Protein AF-A0A5C9CWP7-F1 (afdb_monomer)

Foldseek 3Di:
DPPVVVVVLFKDWPDPDDDDDDDDDDPPFPDQKKKKWKWWKFQFDLPDDPVLVFVLLVLPCVQLVHDTCVRQQDAPDNPFRRWDADNVRSMTTGGHIGIDG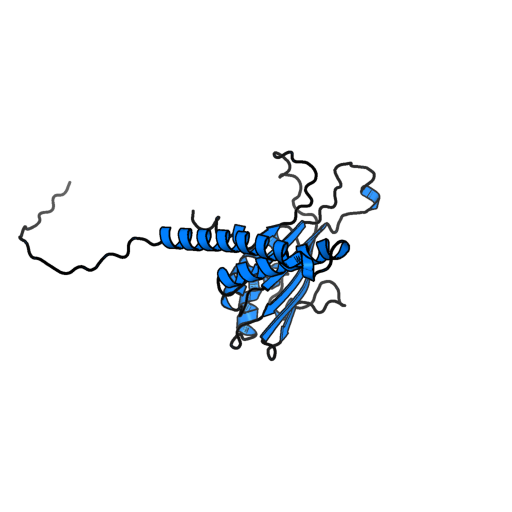PCVVVSVVSSQVSSLCTGPAKIKMKMKIARPPDDPVCCPPDPPPDRPIIIMIGMHYPDSVRRLVVVLVVVLVVVLVVCVVPDPSVVCPVVSVVSVVVSVVVVVVVVVVVVVPDDPPPPPDDDDDDDDDDDDDDDDD

Radius of gyration: 24.98 Å; Cα contacts (8 Å, |Δi|>4): 300; chains: 1; bounding box: 51×88×43 Å

Secondary structure (DSSP, 8-state):
--SHHHHTTSEEE-----S---SS--SS-S-PPEEEEEEEEEEBPTT--HHHHHHHTHHHHHHTT-SSHHHH-S-SSTTS-EEEEETTTTEEEEEEEEEE-TTHHHHHHHHHHHHHHHBSS-EEEEEEEEETT--GGGGGT-TT-----EEEEEEE-SSHHHHHHHHHHHHHHHHHHHHTTTS-GGGTHHHHHHHHHHHHHHHHHHHHHHHHTSPP---------------------

Structure (mmCIF, N/CA/C/O backbone):
data_AF-A0A5C9CWP7-F1
#
_entry.id   AF-A0A5C9CWP7-F1
#
loop_
_atom_site.group_PDB
_atom_site.id
_atom_site.type_symbol
_atom_site.label_atom_id
_atom_site.label_alt_id
_atom_site.label_comp_id
_atom_site.label_asym_id
_atom_site.label_entity_id
_atom_site.label_seq_id
_atom_site.pdbx_PDB_ins_code
_atom_site.Cartn_x
_atom_site.Cartn_y
_atom_site.Cartn_z
_atom_site.occupancy
_atom_site.B_iso_or_equiv
_atom_site.auth_seq_id
_atom_site.auth_comp_id
_atom_site.auth_asym_id
_atom_site.auth_atom_id
_atom_site.pdbx_PDB_model_num
ATOM 1 N N . MET A 1 1 ? 12.914 20.769 9.092 1.00 31.11 1 MET A N 1
ATOM 2 C CA . MET A 1 1 ? 12.874 19.489 9.839 1.00 31.11 1 MET A CA 1
ATOM 3 C C . MET A 1 1 ? 11.447 18.924 9.942 1.00 31.11 1 MET A C 1
ATOM 5 O O . MET A 1 1 ? 11.125 18.256 10.906 1.00 31.11 1 MET A O 1
ATOM 9 N N . THR A 1 2 ? 10.587 19.146 8.944 1.00 32.06 2 THR A N 1
ATOM 10 C CA . THR A 1 2 ? 9.163 18.749 8.961 1.00 32.06 2 THR A CA 1
ATOM 11 C C . THR A 1 2 ? 8.852 17.491 8.138 1.00 32.06 2 THR A C 1
ATOM 13 O O . THR A 1 2 ? 7.730 17.012 8.194 1.00 32.06 2 THR A O 1
ATOM 16 N N . GLY A 1 3 ? 9.826 16.933 7.405 1.00 27.94 3 GLY A N 1
ATOM 17 C CA . GLY A 1 3 ? 9.625 15.740 6.564 1.00 27.94 3 GLY A CA 1
ATOM 18 C C . GLY A 1 3 ? 9.754 14.398 7.298 1.00 27.94 3 GLY A C 1
ATOM 19 O O . GLY A 1 3 ? 9.071 13.444 6.952 1.00 27.94 3 GLY A O 1
ATOM 20 N N . TYR A 1 4 ? 10.560 14.324 8.364 1.00 28.81 4 TYR A N 1
ATOM 21 C CA . TYR A 1 4 ? 10.838 13.058 9.063 1.00 28.81 4 TYR A CA 1
ATOM 22 C C . TYR A 1 4 ? 9.654 12.507 9.876 1.00 28.81 4 TYR A C 1
ATOM 24 O O . TYR A 1 4 ? 9.610 11.316 10.149 1.00 28.81 4 TYR A O 1
ATOM 32 N N . HIS A 1 5 ? 8.683 13.341 10.265 1.00 33.25 5 HIS A N 1
ATOM 33 C CA . HIS A 1 5 ? 7.491 12.868 10.986 1.00 33.25 5 HIS A CA 1
ATOM 34 C C . HIS A 1 5 ? 6.370 12.375 10.063 1.00 33.25 5 HIS A C 1
ATOM 36 O O . HIS A 1 5 ? 5.502 11.646 10.526 1.00 33.25 5 HIS A O 1
ATOM 42 N N . GLN A 1 6 ? 6.393 12.719 8.770 1.00 37.16 6 GLN A N 1
ATOM 43 C CA . GLN A 1 6 ? 5.455 12.141 7.804 1.00 37.16 6 GLN A CA 1
ATOM 44 C C . GLN A 1 6 ? 5.882 10.730 7.384 1.00 37.16 6 GLN A C 1
ATOM 46 O O . GLN A 1 6 ? 5.024 9.869 7.265 1.00 37.16 6 GLN A O 1
ATOM 51 N N . ALA A 1 7 ? 7.184 10.461 7.237 1.00 34.53 7 ALA A N 1
ATOM 52 C CA . ALA A 1 7 ? 7.685 9.160 6.779 1.00 34.53 7 ALA A CA 1
ATOM 53 C C . ALA A 1 7 ? 7.302 7.982 7.702 1.00 34.53 7 ALA A C 1
ATOM 55 O O . ALA A 1 7 ? 6.905 6.928 7.217 1.00 34.53 7 ALA A O 1
ATOM 56 N N . ASN A 1 8 ? 7.306 8.179 9.027 1.00 39.91 8 ASN A N 1
ATOM 57 C CA . ASN A 1 8 ? 6.925 7.132 9.990 1.00 39.91 8 ASN A CA 1
ATOM 58 C C . ASN A 1 8 ? 5.420 6.804 10.007 1.00 39.91 8 ASN A C 1
ATOM 60 O O . ASN A 1 8 ? 5.018 5.856 10.673 1.00 39.91 8 ASN A O 1
ATOM 64 N N . PHE A 1 9 ? 4.576 7.577 9.315 1.00 48.31 9 PHE A N 1
ATOM 65 C CA . PHE A 1 9 ? 3.135 7.315 9.250 1.00 48.31 9 PHE A CA 1
ATOM 66 C C . PHE A 1 9 ? 2.754 6.311 8.155 1.00 48.31 9 PHE A C 1
ATOM 68 O O . PHE A 1 9 ? 1.706 5.679 8.256 1.00 48.31 9 PHE A O 1
ATOM 75 N N . TYR A 1 10 ? 3.587 6.159 7.122 1.00 47.75 10 TYR A N 1
ATOM 76 C CA . TYR A 1 10 ? 3.261 5.368 5.928 1.00 47.75 10 TYR A CA 1
ATOM 77 C C . TYR A 1 10 ? 3.785 3.935 5.975 1.00 47.75 10 TYR A C 1
ATOM 79 O O . TYR A 1 10 ? 3.449 3.147 5.097 1.00 47.75 10 TYR A O 1
ATOM 87 N N . ARG A 1 11 ? 4.611 3.595 6.967 1.00 52.78 11 ARG A N 1
ATOM 88 C CA . ARG A 1 11 ? 5.380 2.354 6.982 1.00 52.78 11 ARG A CA 1
ATOM 89 C C . ARG A 1 11 ? 5.216 1.639 8.316 1.00 52.78 11 ARG A C 1
ATOM 91 O O . ARG A 1 11 ? 5.587 2.177 9.357 1.00 52.78 11 ARG A O 1
ATOM 98 N N . PHE A 1 12 ? 4.675 0.428 8.276 1.00 49.03 12 PHE A N 1
ATOM 99 C CA . PHE A 1 12 ? 4.765 -0.517 9.382 1.00 49.03 12 PHE A CA 1
ATOM 100 C C . PHE A 1 12 ? 5.810 -1.568 9.010 1.00 49.03 12 PHE A C 1
ATOM 102 O O . PHE A 1 12 ? 5.645 -2.284 8.027 1.00 49.03 12 PHE A O 1
ATOM 109 N N . THR A 1 13 ? 6.900 -1.637 9.771 1.00 46.34 13 THR A N 1
ATOM 110 C CA . THR A 1 13 ? 7.889 -2.711 9.638 1.00 46.34 13 THR A CA 1
ATOM 111 C C . THR A 1 13 ? 7.598 -3.739 10.720 1.00 46.34 13 THR A C 1
ATOM 113 O O . THR A 1 13 ? 7.708 -3.427 11.908 1.00 46.34 13 THR A O 1
ATOM 116 N N . ALA A 1 14 ? 7.226 -4.954 10.327 1.00 37.59 14 ALA A N 1
ATOM 117 C CA . ALA A 1 14 ? 7.135 -6.067 11.259 1.00 37.59 14 ALA A CA 1
ATOM 118 C C . ALA A 1 14 ? 8.531 -6.687 11.381 1.00 37.59 14 ALA A C 1
ATOM 120 O O . ALA A 1 14 ? 8.859 -7.625 10.666 1.00 37.59 14 ALA A O 1
ATOM 121 N N . ARG A 1 15 ? 9.378 -6.157 12.269 1.00 40.22 15 ARG A N 1
ATOM 122 C CA . ARG A 1 15 ? 10.574 -6.904 12.672 1.00 40.22 15 ARG A CA 1
ATOM 123 C C . ARG A 1 15 ? 10.156 -8.013 13.631 1.00 40.22 15 ARG A C 1
ATOM 125 O O . ARG A 1 15 ? 9.597 -7.718 14.690 1.00 40.22 15 ARG A O 1
ATOM 132 N N . GLN A 1 16 ? 10.440 -9.270 13.299 1.00 36.22 16 GLN A N 1
ATOM 133 C CA . GLN A 1 16 ? 10.502 -10.332 14.305 1.00 36.22 16 GLN A CA 1
ATOM 134 C C . GLN A 1 16 ? 11.793 -10.161 15.122 1.00 36.22 16 GLN A C 1
ATOM 136 O O . GLN A 1 16 ? 12.723 -10.941 15.000 1.00 36.22 16 GLN A O 1
ATOM 141 N N . ASP A 1 17 ? 11.860 -9.123 15.959 1.00 34.94 17 ASP A N 1
ATOM 142 C CA . ASP A 1 17 ? 12.987 -8.938 16.876 1.00 34.94 17 ASP A CA 1
ATOM 143 C C . ASP A 1 17 ? 12.714 -9.731 18.167 1.00 34.94 17 ASP A C 1
ATOM 145 O O . ASP A 1 17 ? 11.996 -9.276 19.066 1.00 34.94 17 ASP A O 1
ATOM 149 N N . ALA A 1 18 ? 13.307 -10.921 18.288 1.00 36.88 18 ALA A N 1
ATOM 150 C CA . ALA A 1 18 ? 13.569 -11.531 19.583 1.00 36.88 18 ALA A CA 1
ATOM 151 C C . ALA A 1 18 ? 14.958 -11.077 20.059 1.00 36.88 18 ALA A C 1
ATOM 153 O O . ALA A 1 18 ? 15.979 -11.478 19.525 1.00 36.88 18 ALA A O 1
ATOM 154 N N . SER A 1 19 ? 14.969 -10.290 21.137 1.00 32.00 19 SER A N 1
ATOM 155 C CA . SER A 1 19 ? 16.137 -9.795 21.885 1.00 32.00 19 SER A CA 1
ATOM 156 C C . SER A 1 19 ? 16.736 -8.461 21.411 1.00 32.00 19 SER A C 1
ATOM 158 O O . SER A 1 19 ? 17.320 -8.307 20.348 1.00 32.00 19 SER A O 1
ATOM 160 N N . GLY A 1 20 ? 16.576 -7.448 22.267 1.00 39.81 20 GLY A N 1
ATOM 161 C CA . GLY A 1 20 ? 17.172 -6.138 22.070 1.00 39.81 20 GLY A CA 1
ATOM 162 C C . GLY A 1 20 ? 18.619 -6.103 22.541 1.00 39.81 20 GLY A C 1
AT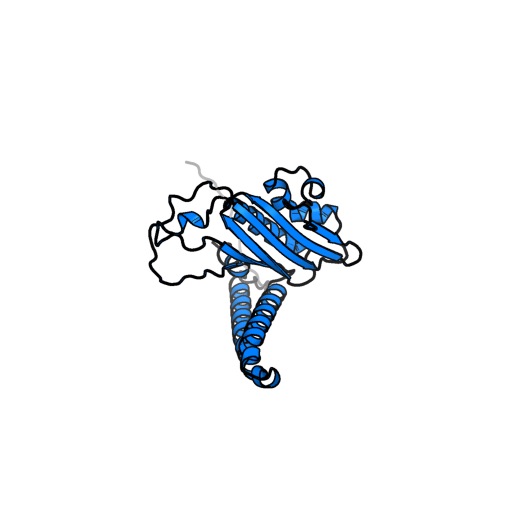OM 163 O O . GLY A 1 20 ? 18.865 -6.227 23.738 1.00 39.81 20 GLY A O 1
ATOM 164 N N . ILE A 1 21 ? 19.539 -5.821 21.619 1.00 34.25 21 ILE A N 1
ATOM 165 C CA . ILE A 1 21 ? 20.757 -5.044 21.866 1.00 34.25 21 ILE A CA 1
ATOM 166 C C . ILE A 1 21 ? 20.974 -4.154 20.639 1.00 34.25 21 ILE A C 1
ATOM 168 O O . ILE A 1 21 ? 21.252 -4.625 19.543 1.00 34.25 21 ILE A O 1
ATOM 172 N N . ASP A 1 22 ? 20.814 -2.853 20.851 1.00 41.69 22 ASP A N 1
ATOM 173 C CA . ASP A 1 22 ? 21.087 -1.810 19.870 1.00 41.69 22 ASP A CA 1
ATOM 174 C C . ASP A 1 22 ? 22.584 -1.440 19.905 1.00 41.69 22 ASP A C 1
ATOM 176 O O . ASP A 1 22 ? 23.207 -1.492 20.969 1.00 41.69 22 ASP A O 1
ATOM 180 N N . LEU A 1 23 ? 23.098 -0.980 18.758 1.00 40.91 23 LEU A N 1
ATOM 181 C CA . LEU A 1 23 ? 24.450 -0.473 18.445 1.00 40.91 23 LEU A CA 1
ATOM 182 C C . LEU A 1 23 ? 25.488 -1.459 17.851 1.00 40.91 23 LEU A C 1
ATOM 184 O O . LEU A 1 23 ? 26.071 -2.299 18.527 1.00 40.91 23 LEU A O 1
ATOM 188 N N . ILE A 1 24 ? 25.874 -1.127 16.605 1.00 41.56 24 ILE A N 1
ATOM 189 C CA . ILE A 1 24 ? 27.046 -1.571 15.812 1.00 41.56 24 ILE A CA 1
ATOM 190 C C . ILE A 1 24 ? 26.841 -2.844 14.960 1.00 41.56 24 ILE A C 1
ATOM 192 O O . ILE A 1 24 ? 27.624 -3.786 15.031 1.00 41.56 24 ILE A O 1
ATOM 196 N N . HIS A 1 25 ? 25.856 -2.844 14.054 1.00 37.78 25 HIS A N 1
ATOM 197 C CA . HIS A 1 25 ? 25.817 -3.815 12.945 1.00 37.78 25 HIS A CA 1
ATOM 198 C C . HIS A 1 25 ? 25.349 -3.185 11.616 1.00 37.78 25 HIS A C 1
ATOM 200 O O . HIS A 1 25 ? 24.487 -3.704 10.921 1.00 37.78 25 HIS A O 1
ATOM 206 N N . THR A 1 26 ? 25.887 -2.010 11.264 1.00 46.59 26 THR A N 1
ATOM 207 C CA . THR A 1 26 ? 25.470 -1.240 10.066 1.00 46.59 26 THR A CA 1
ATOM 208 C C . THR A 1 26 ? 26.552 -1.163 8.975 1.00 46.59 26 THR A C 1
ATOM 210 O O . THR A 1 26 ? 26.491 -0.289 8.123 1.00 46.59 26 THR A O 1
ATOM 213 N N . MET A 1 27 ? 27.579 -2.024 8.957 1.00 36.03 27 MET A N 1
ATOM 214 C CA . MET A 1 27 ? 28.709 -1.839 8.015 1.00 36.03 27 MET A CA 1
ATOM 215 C C . MET A 1 27 ? 29.115 -3.045 7.152 1.00 36.03 27 MET A C 1
ATOM 217 O O . MET A 1 27 ? 30.165 -2.976 6.522 1.00 36.03 27 MET A O 1
ATOM 221 N N . ALA A 1 28 ? 28.309 -4.106 7.039 1.00 36.00 28 ALA A N 1
ATOM 222 C CA . ALA A 1 28 ? 28.687 -5.270 6.219 1.00 36.00 28 ALA A CA 1
ATOM 223 C C . ALA A 1 28 ? 27.550 -5.889 5.379 1.00 36.00 28 ALA A C 1
ATOM 225 O O . ALA A 1 28 ? 27.542 -7.094 5.176 1.00 36.00 28 ALA A O 1
ATOM 226 N N . ARG A 1 29 ? 26.584 -5.098 4.889 1.00 49.53 29 ARG A N 1
ATOM 227 C CA . ARG A 1 29 ? 25.481 -5.607 4.039 1.00 49.53 29 ARG A CA 1
ATOM 228 C C . ARG A 1 29 ? 25.312 -4.835 2.729 1.00 49.53 29 ARG A C 1
ATOM 230 O O . ARG A 1 29 ? 24.203 -4.639 2.262 1.00 49.53 29 ARG A O 1
ATOM 237 N N . TYR A 1 30 ? 26.402 -4.345 2.147 1.00 49.28 30 TYR A N 1
ATOM 238 C CA . TYR A 1 30 ? 26.313 -3.755 0.814 1.00 49.28 30 TYR A CA 1
ATOM 239 C C . TYR A 1 30 ? 26.483 -4.871 -0.217 1.00 49.28 30 TYR A C 1
ATOM 241 O O . TYR A 1 30 ? 27.604 -5.345 -0.404 1.00 49.28 30 TYR A O 1
ATOM 249 N N . ASN A 1 31 ? 25.384 -5.194 -0.912 1.00 54.25 31 ASN A N 1
ATOM 250 C CA . ASN A 1 31 ? 25.374 -5.696 -2.292 1.00 54.25 31 ASN A CA 1
ATOM 251 C C . ASN A 1 31 ? 25.220 -7.218 -2.538 1.00 54.25 31 ASN A C 1
ATOM 253 O O . ASN A 1 31 ? 25.724 -7.691 -3.557 1.00 54.25 31 ASN A O 1
ATOM 257 N N . ALA A 1 32 ? 24.527 -7.965 -1.667 1.00 56.53 32 ALA A N 1
ATOM 258 C CA . ALA A 1 32 ? 23.924 -9.243 -2.079 1.00 56.53 32 ALA A CA 1
ATOM 259 C C . ALA A 1 32 ? 22.609 -8.952 -2.840 1.00 56.53 32 ALA A C 1
ATOM 261 O O . ALA A 1 32 ? 21.896 -8.026 -2.433 1.00 56.53 32 ALA A O 1
ATOM 262 N N . PRO A 1 33 ? 22.304 -9.659 -3.944 1.00 78.69 33 PRO A N 1
ATOM 263 C CA . PRO A 1 33 ? 21.060 -9.476 -4.680 1.00 78.69 33 PRO A CA 1
ATOM 264 C C . PRO A 1 33 ? 19.866 -9.894 -3.814 1.00 78.69 33 PRO A C 1
ATOM 266 O O . PRO A 1 33 ? 19.826 -10.992 -3.264 1.00 78.69 33 PRO A O 1
ATOM 269 N N . LEU A 1 34 ? 18.891 -9.000 -3.691 1.00 88.50 34 LEU A N 1
ATOM 270 C CA . LEU A 1 34 ? 17.617 -9.261 -3.036 1.00 88.50 34 LEU A CA 1
ATOM 271 C C . LEU A 1 34 ? 16.577 -9.662 -4.077 1.00 88.50 34 LEU A C 1
ATOM 273 O O . LEU A 1 34 ? 16.477 -9.034 -5.132 1.00 88.50 34 LEU A O 1
ATOM 277 N N . GLU A 1 35 ? 15.751 -10.644 -3.745 1.00 91.94 35 GLU A N 1
ATOM 278 C CA . GLU A 1 35 ? 14.502 -10.908 -4.447 1.00 91.94 35 GLU A CA 1
ATOM 279 C C . GLU A 1 35 ? 13.374 -10.168 -3.723 1.00 91.94 35 GLU A C 1
ATOM 281 O O . GLU A 1 35 ? 13.085 -10.420 -2.551 1.00 91.94 35 GLU A O 1
ATOM 286 N N . ILE A 1 36 ? 12.759 -9.203 -4.404 1.00 93.88 36 ILE A N 1
ATOM 287 C CA . ILE A 1 36 ? 11.815 -8.274 -3.788 1.00 93.88 36 ILE A CA 1
ATOM 288 C C . ILE A 1 36 ? 10.419 -8.518 -4.337 1.00 93.88 36 ILE A C 1
ATOM 290 O O . ILE A 1 36 ? 10.177 -8.344 -5.530 1.00 93.88 36 ILE A O 1
ATOM 294 N N . HIS A 1 37 ? 9.492 -8.844 -3.442 1.00 95.62 37 HIS A N 1
ATOM 295 C CA . HIS A 1 37 ? 8.092 -9.118 -3.751 1.00 95.62 37 HIS A CA 1
ATOM 296 C C . HIS A 1 37 ? 7.241 -7.913 -3.397 1.00 95.62 37 HIS A C 1
ATOM 298 O O . HIS A 1 37 ? 7.320 -7.417 -2.276 1.00 95.62 37 HIS A O 1
ATOM 304 N N . VAL A 1 38 ? 6.410 -7.447 -4.327 1.00 97.38 38 VAL A N 1
ATOM 305 C CA . VAL A 1 38 ? 5.486 -6.324 -4.129 1.00 97.38 38 VAL A CA 1
ATOM 306 C C . VAL A 1 38 ? 4.063 -6.785 -4.415 1.00 97.38 38 VAL A C 1
ATOM 308 O O . VAL A 1 38 ? 3.694 -7.063 -5.562 1.00 97.38 38 VAL A O 1
ATOM 311 N N . HIS A 1 39 ? 3.238 -6.797 -3.369 1.00 98.00 39 HIS A N 1
ATOM 312 C CA . HIS A 1 39 ? 1.842 -7.211 -3.434 1.00 98.00 39 HIS A CA 1
ATOM 313 C C . HIS A 1 39 ? 0.916 -6.099 -2.966 1.00 98.00 39 HIS A C 1
ATOM 315 O O . HIS A 1 39 ? 1.093 -5.507 -1.908 1.00 98.00 39 HIS A O 1
ATOM 321 N N . GLY A 1 40 ? -0.118 -5.808 -3.745 1.00 97.12 40 GLY A N 1
ATOM 322 C CA . GLY A 1 40 ? -1.110 -4.835 -3.318 1.00 97.12 40 GLY A CA 1
ATOM 323 C C . GLY A 1 40 ? -2.145 -4.522 -4.377 1.00 97.12 40 GLY A C 1
ATOM 324 O O . GLY A 1 40 ? -1.969 -4.782 -5.569 1.00 97.12 40 GLY A O 1
ATOM 325 N N . GLN A 1 41 ? -3.239 -3.925 -3.924 1.00 98.19 41 GLN A N 1
ATOM 326 C CA . GLN A 1 41 ? -4.281 -3.398 -4.791 1.00 98.19 41 GLN A CA 1
ATOM 327 C C . GLN A 1 41 ? -4.592 -1.970 -4.374 1.00 98.19 41 GLN A C 1
ATOM 329 O O . GLN A 1 41 ? -4.863 -1.715 -3.204 1.00 98.19 41 GLN A O 1
ATOM 334 N N . VAL A 1 42 ? -4.558 -1.044 -5.330 1.00 98.50 42 VAL A N 1
ATOM 335 C CA . VAL A 1 42 ? -4.846 0.371 -5.088 1.00 98.50 42 VAL A CA 1
ATOM 336 C C . VAL A 1 42 ? -6.043 0.773 -5.930 1.00 98.50 42 VAL A C 1
ATOM 338 O O . VAL A 1 42 ? -5.974 0.780 -7.162 1.00 98.50 42 VAL A O 1
ATOM 341 N N . ALA A 1 43 ? -7.141 1.124 -5.262 1.00 98.31 43 ALA A N 1
ATOM 342 C CA . ALA A 1 43 ? -8.287 1.737 -5.919 1.00 98.31 43 ALA A CA 1
ATOM 343 C C . ALA A 1 43 ? -7.899 3.146 -6.383 1.00 98.31 43 ALA A C 1
ATOM 345 O O . ALA A 1 43 ? -7.477 3.991 -5.588 1.00 98.31 43 ALA A O 1
ATOM 346 N N . LEU A 1 44 ? -8.036 3.404 -7.677 1.00 98.56 44 LEU A N 1
ATOM 347 C CA . LEU A 1 44 ? -7.644 4.644 -8.331 1.00 98.56 44 LEU A CA 1
ATOM 348 C C . LEU A 1 44 ? -8.860 5.535 -8.565 1.00 98.56 44 LEU A C 1
ATOM 350 O O . LEU A 1 44 ? -9.994 5.076 -8.713 1.00 98.56 44 LEU A O 1
ATOM 354 N N . ARG A 1 45 ? -8.627 6.845 -8.631 1.00 98.06 45 ARG A N 1
ATOM 355 C CA . ARG A 1 45 ? -9.667 7.794 -9.039 1.00 98.06 45 ARG A CA 1
ATOM 356 C C . ARG A 1 45 ? -10.105 7.489 -10.471 1.00 98.06 45 ARG A C 1
ATOM 358 O O . ARG A 1 45 ? -9.290 7.148 -11.328 1.00 98.06 45 ARG A O 1
ATOM 365 N N . SER A 1 46 ? -11.385 7.701 -10.763 1.00 96.44 46 SER A N 1
ATOM 366 C CA . SER A 1 46 ? -11.979 7.316 -12.052 1.00 96.44 46 SER A CA 1
ATOM 367 C C . SER A 1 46 ? -11.413 8.044 -13.278 1.00 96.44 46 SER A C 1
ATOM 369 O O . SER A 1 46 ? -11.581 7.602 -14.412 1.00 96.44 46 SER A O 1
ATOM 371 N N . ASN A 1 47 ? -10.732 9.171 -13.074 1.00 94.50 47 ASN A N 1
ATOM 372 C CA . ASN A 1 47 ? -10.092 9.946 -14.134 1.00 94.50 47 ASN A CA 1
ATOM 373 C C . ASN A 1 47 ? -8.616 9.582 -14.362 1.00 94.50 47 ASN A C 1
ATOM 375 O O . ASN A 1 47 ? -7.971 10.231 -15.187 1.00 94.50 47 ASN A O 1
ATOM 379 N N . VAL A 1 48 ? -8.070 8.603 -13.634 1.00 97.88 48 VAL A N 1
ATOM 380 C CA . VAL A 1 48 ? -6.677 8.176 -13.790 1.00 97.88 48 VAL A CA 1
ATOM 381 C C . VAL A 1 48 ? -6.514 7.445 -15.116 1.00 97.88 48 VAL A C 1
ATOM 383 O O . VAL A 1 48 ? -7.191 6.464 -15.414 1.00 97.88 48 VAL A O 1
ATOM 386 N N . THR A 1 49 ? -5.591 7.946 -15.924 1.00 97.06 49 THR A N 1
ATOM 387 C CA . THR A 1 49 ? -5.214 7.364 -17.213 1.00 97.06 49 THR A CA 1
ATOM 388 C C . THR A 1 49 ? -3.962 6.503 -17.079 1.00 97.06 49 THR A C 1
ATOM 390 O O . THR A 1 49 ? -3.149 6.705 -16.177 1.00 97.06 49 THR A O 1
ATOM 393 N N . PHE A 1 50 ? -3.735 5.606 -18.043 1.00 96.12 50 PHE A N 1
ATOM 394 C CA . PHE A 1 50 ? -2.494 4.825 -18.099 1.00 96.12 50 PHE A CA 1
ATOM 395 C C . PHE A 1 50 ? -1.237 5.710 -18.154 1.00 96.12 50 PHE A C 1
ATOM 397 O O . PHE A 1 50 ? -0.221 5.372 -17.559 1.00 96.12 50 PHE A O 1
ATOM 404 N N . GLN A 1 51 ? -1.301 6.869 -18.823 1.00 96.31 51 GLN A N 1
ATOM 405 C CA . GLN A 1 51 ? -0.169 7.798 -18.884 1.00 96.31 51 GLN A CA 1
ATOM 406 C C . GLN A 1 51 ? 0.166 8.378 -17.505 1.00 96.31 51 GLN A C 1
ATOM 408 O O . GLN A 1 51 ? 1.333 8.420 -17.129 1.00 96.31 51 GLN A O 1
ATOM 413 N N . GLN A 1 52 ? -0.849 8.783 -16.736 1.00 97.06 52 GLN A N 1
ATOM 414 C CA . GLN A 1 52 ? -0.641 9.247 -15.362 1.00 97.06 52 GLN A CA 1
ATOM 415 C C . GLN A 1 52 ? -0.099 8.124 -14.481 1.00 97.06 52 GLN A C 1
ATOM 417 O O . GLN A 1 52 ? 0.812 8.356 -13.696 1.00 97.06 52 GLN A O 1
ATOM 422 N N . LEU A 1 53 ? -0.611 6.903 -14.645 1.00 97.06 53 LEU A N 1
ATOM 423 C CA . LEU A 1 53 ? -0.110 5.753 -13.902 1.00 97.06 53 LEU A CA 1
ATOM 424 C C . LEU A 1 53 ? 1.354 5.436 -14.243 1.00 97.06 53 LEU A C 1
ATOM 426 O O . LEU A 1 53 ? 2.137 5.112 -13.356 1.00 97.06 53 LEU A O 1
ATOM 430 N N . GLN A 1 54 ? 1.750 5.589 -15.509 1.00 97.12 54 GLN A N 1
ATOM 431 C CA . GLN A 1 54 ? 3.141 5.446 -15.932 1.00 97.12 54 GLN A CA 1
ATOM 432 C C . GLN A 1 54 ? 4.058 6.463 -15.244 1.00 97.12 54 GLN A C 1
ATOM 434 O O . GLN A 1 54 ? 5.168 6.105 -14.854 1.00 97.12 54 GLN A O 1
ATOM 439 N N . ASP A 1 55 ? 3.604 7.704 -15.062 1.00 97.25 55 ASP A N 1
ATOM 440 C CA . ASP A 1 55 ? 4.360 8.719 -14.324 1.00 97.25 55 ASP A CA 1
ATOM 441 C C . ASP A 1 55 ? 4.401 8.421 -12.817 1.00 97.25 55 ASP A C 1
ATOM 443 O O . ASP A 1 55 ? 5.450 8.573 -12.193 1.00 97.25 55 ASP A O 1
ATOM 447 N N . VAL A 1 56 ? 3.293 7.937 -12.246 1.00 96.75 56 VAL A N 1
ATOM 448 C CA . VAL A 1 56 ? 3.183 7.571 -10.825 1.00 96.75 56 VAL A CA 1
ATOM 449 C C . VAL A 1 56 ? 4.120 6.419 -10.461 1.00 96.75 56 VAL A C 1
ATOM 451 O O . VAL A 1 56 ? 4.854 6.514 -9.478 1.00 96.75 56 VAL A O 1
ATOM 454 N N . LEU A 1 57 ? 4.150 5.363 -11.277 1.00 97.94 57 LEU A N 1
ATOM 455 C CA . LEU A 1 57 ? 4.967 4.162 -11.053 1.00 97.94 57 LEU A CA 1
ATOM 456 C C . LEU A 1 57 ? 6.398 4.282 -11.598 1.00 97.94 57 LEU A C 1
ATOM 458 O O . LEU A 1 57 ? 7.139 3.301 -11.639 1.00 97.94 57 LEU A O 1
ATOM 462 N N . LYS A 1 58 ? 6.807 5.488 -12.003 1.00 98.06 58 LYS A N 1
ATOM 463 C CA . LYS A 1 58 ? 8.148 5.779 -12.519 1.00 98.06 58 LYS A CA 1
ATOM 464 C C . LYS A 1 58 ? 9.308 5.350 -11.638 1.00 98.06 58 LYS A C 1
ATOM 466 O O . LYS A 1 58 ? 10.269 4.839 -12.212 1.00 98.06 58 LYS A O 1
ATOM 471 N N . PRO A 1 59 ? 9.257 5.519 -10.309 1.00 97.62 59 PRO A N 1
ATOM 472 C CA . PRO A 1 59 ? 10.321 5.029 -9.445 1.00 97.62 59 PRO A CA 1
ATOM 473 C C . PRO A 1 59 ? 10.572 3.527 -9.628 1.00 97.62 59 PRO A C 1
ATOM 475 O O . PRO A 1 59 ? 11.722 3.129 -9.774 1.00 97.62 59 PRO A O 1
ATOM 478 N N . LEU A 1 60 ? 9.511 2.717 -9.748 1.00 96.94 60 LEU A N 1
ATOM 479 C CA . LEU A 1 60 ? 9.627 1.261 -9.882 1.00 96.94 60 LEU A CA 1
ATOM 480 C C . LEU A 1 60 ? 10.235 0.845 -11.222 1.00 96.94 60 LEU A C 1
ATOM 482 O O . LEU A 1 60 ? 11.264 0.176 -11.265 1.00 96.94 60 LEU A O 1
ATOM 486 N N . TRP A 1 61 ? 9.633 1.269 -12.340 1.00 95.88 61 TRP A N 1
ATOM 487 C CA . TRP A 1 61 ? 10.102 0.811 -13.650 1.00 95.88 61 TRP A CA 1
ATOM 488 C C . TRP A 1 61 ? 11.465 1.397 -14.019 1.00 95.88 61 TRP A C 1
ATOM 490 O O . TRP A 1 61 ? 12.215 0.777 -14.770 1.00 95.88 61 TRP A O 1
ATOM 500 N N . LYS A 1 62 ? 11.833 2.566 -13.477 1.00 96.69 62 LYS A N 1
ATOM 501 C CA . LYS A 1 62 ? 13.203 3.073 -13.614 1.00 96.69 62 LYS A CA 1
ATOM 502 C C . LYS A 1 62 ? 14.203 2.271 -12.807 1.00 96.69 62 LYS A C 1
ATOM 504 O O . LYS A 1 62 ? 15.302 2.057 -13.310 1.00 96.69 62 LYS A O 1
ATOM 509 N N . TYR A 1 63 ? 13.840 1.883 -11.586 1.00 95.31 63 TYR A N 1
ATOM 510 C CA . TYR A 1 63 ? 14.689 1.045 -10.752 1.00 95.31 63 TYR A CA 1
ATOM 511 C C . TYR A 1 63 ? 14.984 -0.283 -11.459 1.00 95.31 63 TYR A C 1
ATOM 513 O O . TYR A 1 63 ? 16.145 -0.633 -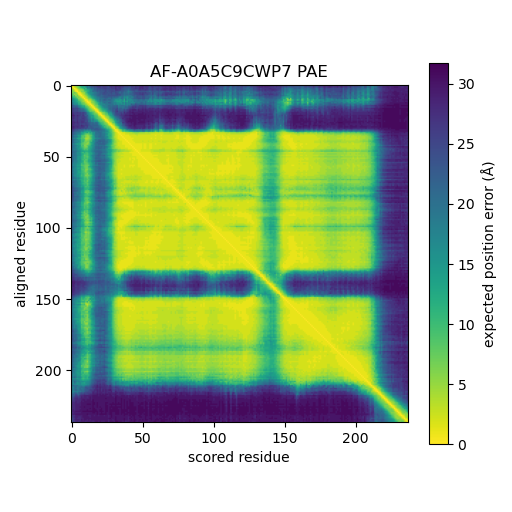11.631 1.00 95.31 63 TYR A O 1
ATOM 521 N N . ALA A 1 64 ? 13.958 -0.919 -12.033 1.00 94.00 64 ALA A N 1
ATOM 522 C CA . ALA A 1 64 ? 14.086 -2.135 -12.844 1.00 94.00 64 ALA A CA 1
ATOM 523 C C . ALA A 1 64 ? 14.833 -1.945 -14.190 1.00 94.00 64 ALA A C 1
ATOM 525 O O . ALA A 1 64 ? 14.847 -2.839 -15.034 1.00 94.00 64 ALA A O 1
ATOM 526 N N . GLY A 1 65 ? 15.413 -0.768 -14.458 1.00 94.12 65 GLY A N 1
ATOM 527 C CA . GLY A 1 65 ? 16.168 -0.485 -15.684 1.00 94.12 65 GLY A CA 1
ATOM 528 C C . GLY A 1 65 ? 15.319 -0.345 -16.954 1.00 94.12 65 GLY A C 1
ATOM 529 O O . GLY A 1 65 ? 15.863 -0.260 -18.061 1.00 94.12 65 GLY A O 1
ATOM 530 N N . ALA A 1 66 ? 13.993 -0.289 -16.825 1.00 95.50 66 ALA A N 1
ATOM 531 C CA . ALA A 1 66 ? 13.075 -0.209 -17.949 1.00 95.50 66 ALA A CA 1
ATOM 532 C C . ALA A 1 66 ? 12.891 1.231 -18.462 1.00 95.50 66 ALA A C 1
ATOM 534 O O . ALA A 1 66 ? 13.247 2.226 -17.823 1.00 95.50 66 ALA A O 1
ATOM 535 N N . ARG A 1 67 ? 12.321 1.358 -19.666 1.00 95.06 67 ARG A N 1
ATOM 536 C CA . ARG A 1 67 ? 12.096 2.658 -20.330 1.00 95.06 67 ARG A CA 1
ATOM 537 C C . ARG A 1 67 ? 10.666 3.166 -20.196 1.00 95.06 67 ARG A C 1
ATOM 539 O O . ARG A 1 67 ? 10.423 4.347 -20.442 1.00 95.06 67 ARG A O 1
ATOM 546 N N . SER A 1 68 ? 9.744 2.286 -19.830 1.00 95.38 68 SER A N 1
ATOM 547 C CA . SER A 1 68 ? 8.327 2.570 -19.649 1.00 95.38 68 SER A CA 1
ATOM 548 C C . SER A 1 68 ? 7.715 1.573 -18.667 1.00 95.38 68 SER A C 1
ATOM 550 O O . SER A 1 68 ? 8.298 0.522 -18.405 1.00 95.38 68 SER A O 1
ATOM 552 N N . LEU A 1 69 ? 6.514 1.877 -18.164 1.00 94.75 69 LEU A N 1
ATOM 553 C CA . LEU A 1 69 ? 5.763 0.934 -17.332 1.00 94.75 69 LEU A CA 1
ATOM 554 C C . LEU A 1 69 ? 5.483 -0.370 -18.087 1.00 94.75 69 LEU A C 1
ATOM 556 O O . LEU A 1 69 ? 5.671 -1.436 -17.521 1.00 94.75 69 LEU A O 1
ATOM 560 N N . SER A 1 70 ? 5.100 -0.295 -19.367 1.00 94.19 70 SER A N 1
ATOM 561 C CA . SER A 1 70 ? 4.823 -1.478 -20.195 1.00 94.19 70 SER A CA 1
ATOM 562 C C . SER A 1 70 ? 6.007 -2.446 -20.252 1.00 94.19 70 SER A C 1
ATOM 564 O O . SER A 1 70 ? 5.796 -3.653 -20.192 1.00 94.19 70 SER A O 1
ATOM 566 N N . ASP A 1 71 ? 7.233 -1.917 -20.302 1.00 93.25 71 ASP A N 1
ATOM 567 C CA . ASP A 1 71 ? 8.468 -2.710 -20.346 1.00 93.25 71 ASP A CA 1
ATOM 568 C C . ASP A 1 71 ? 8.827 -3.351 -18.990 1.00 93.25 71 ASP A C 1
ATOM 570 O O . ASP A 1 71 ? 9.642 -4.265 -18.958 1.00 93.25 71 ASP A O 1
ATOM 574 N N . ALA A 1 72 ? 8.237 -2.881 -17.886 1.00 92.69 72 ALA A N 1
ATOM 575 C CA . ALA A 1 72 ? 8.493 -3.358 -16.522 1.00 92.69 72 ALA A CA 1
ATOM 576 C C . ALA A 1 72 ? 7.291 -4.060 -15.876 1.00 92.69 72 ALA A C 1
ATOM 578 O O . ALA A 1 72 ? 7.345 -4.393 -14.698 1.00 92.69 72 ALA A O 1
ATOM 579 N N . THR A 1 73 ? 6.182 -4.242 -16.602 1.00 91.62 73 THR A N 1
ATOM 580 C CA . THR A 1 73 ? 4.984 -4.872 -16.020 1.00 91.62 73 THR A CA 1
ATOM 581 C C . THR A 1 73 ? 5.192 -6.342 -15.681 1.00 91.62 73 THR A C 1
ATOM 583 O O . THR A 1 73 ? 4.535 -6.827 -14.766 1.00 91.62 73 THR A O 1
ATOM 586 N N . GLY A 1 74 ? 6.077 -7.037 -16.402 1.00 91.50 74 GLY A N 1
ATOM 587 C CA . GLY A 1 74 ? 6.399 -8.438 -16.144 1.00 91.50 74 GLY A CA 1
ATOM 588 C C . GLY A 1 74 ? 7.082 -8.612 -14.793 1.00 91.50 74 GLY A C 1
ATOM 589 O O . GLY A 1 74 ? 7.932 -7.804 -14.420 1.00 91.50 74 GLY A O 1
ATOM 590 N N . SER A 1 75 ? 6.681 -9.657 -14.077 1.00 92.75 75 SER A N 1
ATOM 591 C CA . SER A 1 75 ? 7.392 -10.121 -12.892 1.00 92.75 75 SER A CA 1
ATOM 592 C C . SER A 1 75 ? 8.608 -10.965 -13.285 1.00 92.75 75 SER A C 1
ATOM 594 O O . SER A 1 75 ? 8.671 -11.470 -14.409 1.00 92.75 75 SER A O 1
ATOM 596 N N . PHE A 1 76 ? 9.552 -11.141 -12.360 1.00 89.00 76 PHE A N 1
ATOM 597 C CA . PHE A 1 76 ? 10.653 -12.094 -12.496 1.00 89.00 76 PHE A CA 1
ATOM 598 C C . PHE A 1 76 ? 10.152 -13.525 -12.759 1.00 89.00 76 PHE A C 1
ATOM 600 O O . PHE A 1 76 ? 10.702 -14.231 -13.604 1.00 89.00 76 PHE A O 1
ATOM 607 N N . TYR A 1 77 ? 9.057 -13.923 -12.105 1.00 87.50 77 TYR A N 1
ATOM 608 C CA . TYR A 1 77 ? 8.404 -15.212 -12.317 1.00 87.50 77 TYR A CA 1
ATOM 609 C C . TYR A 1 77 ? 7.293 -15.115 -13.375 1.00 87.50 77 TYR A C 1
ATOM 611 O O . TYR A 1 77 ? 6.369 -14.313 -13.252 1.00 87.50 77 TYR A O 1
ATOM 619 N N . GLU A 1 78 ? 7.346 -15.964 -14.410 1.00 85.75 78 GLU A N 1
ATOM 620 C CA . GLU A 1 78 ? 6.414 -15.909 -15.556 1.00 85.75 78 GLU A CA 1
ATOM 621 C C . GLU A 1 78 ? 4.941 -16.168 -15.185 1.00 85.75 78 GLU A C 1
ATOM 623 O O . GLU A 1 78 ? 4.036 -15.675 -15.862 1.00 85.75 78 GLU A O 1
ATOM 628 N N . ASP A 1 79 ? 4.697 -16.928 -14.114 1.00 87.88 79 ASP A N 1
ATOM 629 C CA . ASP A 1 79 ? 3.349 -17.263 -13.637 1.00 87.88 79 ASP A CA 1
ATOM 630 C C . ASP A 1 79 ? 2.690 -16.113 -12.855 1.00 87.88 79 ASP A C 1
ATOM 632 O O . ASP A 1 79 ? 1.475 -16.116 -12.621 1.00 87.88 79 ASP A O 1
ATOM 636 N N . GLU A 1 80 ? 3.466 -15.102 -12.464 1.00 90.06 80 GLU A N 1
ATOM 637 C CA . GLU A 1 80 ? 2.950 -13.951 -11.742 1.00 90.06 80 GLU A CA 1
ATOM 638 C C . GLU A 1 80 ? 2.349 -12.917 -12.701 1.00 90.06 80 GLU A C 1
ATOM 640 O O . GLU A 1 80 ? 2.908 -12.595 -13.752 1.00 90.06 80 GLU A O 1
ATOM 645 N N . PRO A 1 81 ? 1.193 -12.327 -12.351 1.00 92.50 81 PRO A N 1
ATOM 646 C CA . PRO A 1 81 ? 0.516 -11.395 -13.237 1.00 92.50 81 PRO A CA 1
ATOM 647 C C . PRO A 1 81 ? 1.248 -10.051 -13.375 1.00 92.50 81 PRO A C 1
ATOM 649 O O . PRO A 1 81 ? 0.902 -9.294 -14.285 1.00 92.50 81 PRO A O 1
ATOM 652 N N . GLY A 1 82 ? 2.207 -9.742 -12.497 1.00 96.31 82 GLY A N 1
ATOM 653 C CA . GLY A 1 82 ? 2.990 -8.516 -12.538 1.00 96.31 82 GLY A CA 1
ATOM 654 C C . GLY A 1 82 ? 2.192 -7.275 -12.134 1.00 96.31 82 GLY A C 1
ATOM 655 O O . GLY A 1 82 ? 1.301 -7.326 -11.280 1.00 96.31 82 GLY A O 1
ATOM 656 N N . ILE A 1 83 ? 2.508 -6.142 -12.761 1.00 97.44 83 ILE A N 1
ATOM 657 C CA . ILE A 1 83 ? 1.795 -4.875 -12.558 1.00 97.44 83 ILE A CA 1
ATOM 658 C C . ILE A 1 83 ? 0.683 -4.739 -13.600 1.00 97.44 83 ILE A C 1
ATOM 660 O O . ILE A 1 83 ? 0.944 -4.646 -14.801 1.00 97.44 83 ILE A O 1
ATOM 664 N N . LYS A 1 84 ? -0.570 -4.660 -13.142 1.00 97.06 84 LYS A N 1
ATOM 665 C CA . LYS A 1 84 ? -1.755 -4.544 -14.002 1.00 97.06 84 LYS A CA 1
ATOM 666 C C . LYS A 1 84 ? -2.581 -3.310 -13.672 1.00 97.06 84 LYS A C 1
ATOM 668 O O . LYS A 1 84 ? -2.835 -3.002 -12.513 1.00 97.06 84 LYS A O 1
ATOM 673 N N . PHE A 1 85 ? -3.051 -2.641 -14.720 1.00 97.31 85 PHE A N 1
ATOM 674 C CA . PHE A 1 85 ? -4.010 -1.547 -14.622 1.00 97.31 85 PHE A CA 1
ATOM 675 C C . PHE A 1 85 ? -5.324 -1.944 -15.282 1.00 97.31 85 PHE A C 1
ATOM 677 O O . PHE A 1 85 ? -5.373 -2.146 -16.497 1.00 97.31 85 PHE A O 1
ATOM 684 N N . ASP A 1 86 ? -6.384 -2.013 -14.484 1.00 96.31 86 ASP A N 1
ATOM 685 C CA . ASP A 1 86 ? -7.747 -2.154 -14.969 1.00 96.31 86 ASP A CA 1
ATOM 686 C C . ASP A 1 86 ? -8.405 -0.772 -15.053 1.00 96.31 86 ASP A C 1
ATOM 688 O O . ASP A 1 86 ? -8.710 -0.133 -14.044 1.00 96.31 86 ASP A O 1
ATOM 692 N N . ALA A 1 87 ? -8.608 -0.288 -16.278 1.00 94.75 87 ALA A N 1
ATOM 693 C CA . ALA A 1 87 ? -9.227 1.009 -16.518 1.00 94.75 87 ALA A CA 1
ATOM 694 C C . ALA A 1 87 ? -10.750 1.009 -16.299 1.00 94.75 87 ALA A C 1
ATOM 696 O O . ALA A 1 87 ? -11.318 2.086 -16.131 1.00 94.75 87 ALA A O 1
ATOM 697 N N . GLN A 1 88 ? -11.410 -0.156 -16.344 1.00 95.44 88 GLN A N 1
ATOM 698 C CA . GLN A 1 88 ? -12.855 -0.278 -16.124 1.00 95.44 88 GLN A CA 1
ATOM 699 C C . GLN A 1 88 ? -13.169 -0.287 -14.630 1.00 95.44 88 GLN A C 1
ATOM 701 O O . GLN A 1 88 ? -14.054 0.441 -14.189 1.00 95.44 88 GLN A O 1
ATOM 706 N N . GLU A 1 89 ? -12.395 -1.051 -13.863 1.00 97.12 89 GLU A N 1
ATOM 707 C CA . GLU A 1 89 ? -12.529 -1.146 -12.405 1.00 97.12 89 GLU A CA 1
ATOM 708 C C . GLU A 1 89 ? -11.751 -0.048 -11.661 1.00 97.12 89 GLU A C 1
ATOM 710 O O . GLU A 1 89 ? -11.826 0.053 -10.439 1.00 97.12 89 GLU A O 1
ATOM 715 N N . HIS A 1 90 ? -11.003 0.790 -12.390 1.00 97.81 90 HIS A N 1
ATOM 716 C CA . HIS A 1 90 ? -10.111 1.813 -11.837 1.00 97.81 90 HIS A CA 1
ATOM 717 C C . HIS A 1 90 ? -9.174 1.239 -10.768 1.00 97.81 90 HIS A C 1
ATOM 719 O O . HIS A 1 90 ? -9.057 1.769 -9.665 1.00 97.81 90 HIS A O 1
ATOM 725 N N . LEU A 1 91 ? -8.502 0.139 -11.099 1.00 98.31 91 LEU A N 1
ATOM 726 C CA . LEU A 1 91 ? -7.736 -0.652 -10.143 1.00 98.31 91 LEU A CA 1
ATOM 727 C C . LEU A 1 91 ? -6.298 -0.841 -10.625 1.00 98.31 91 LEU A C 1
ATOM 729 O O . LEU A 1 91 ? -6.059 -1.305 -11.741 1.00 98.31 91 LEU A O 1
ATOM 733 N N . LEU A 1 92 ? -5.336 -0.505 -9.768 1.00 98.44 92 LEU A N 1
ATOM 734 C CA . LEU A 1 92 ? -3.951 -0.951 -9.900 1.00 98.44 92 LEU A CA 1
ATOM 735 C C . LEU A 1 92 ? -3.780 -2.232 -9.084 1.00 98.44 92 LEU A C 1
ATOM 737 O O . LEU A 1 92 ? -4.058 -2.236 -7.888 1.00 98.44 92 LEU A O 1
ATOM 741 N N . GLN A 1 93 ? -3.291 -3.291 -9.717 1.00 98.25 93 GLN A N 1
ATOM 742 C CA . GLN A 1 93 ? -2.911 -4.538 -9.063 1.00 98.25 93 GLN A CA 1
ATOM 743 C C . GLN A 1 93 ? -1.405 -4.746 -9.208 1.00 98.25 93 GLN A C 1
ATOM 745 O O . GLN A 1 93 ? -0.855 -4.581 -10.298 1.00 98.25 93 GLN A O 1
ATOM 750 N N . MET A 1 94 ? -0.757 -5.118 -8.111 1.00 98.00 94 MET A N 1
ATOM 751 C CA . MET A 1 94 ? 0.657 -5.467 -8.051 1.00 98.00 94 MET A CA 1
ATOM 752 C C . MET A 1 94 ? 0.771 -6.869 -7.461 1.00 98.00 94 MET A C 1
ATOM 754 O O . MET A 1 94 ? 0.268 -7.140 -6.372 1.00 98.00 94 MET A O 1
ATOM 758 N N . CYS A 1 95 ? 1.384 -7.758 -8.227 1.00 96.88 95 CYS A N 1
ATOM 759 C CA . CYS A 1 95 ? 1.908 -9.045 -7.792 1.00 96.88 95 CYS A CA 1
ATOM 760 C C . CYS A 1 95 ? 3.197 -9.215 -8.592 1.00 96.88 95 CYS A C 1
ATOM 762 O O . CYS A 1 95 ? 3.182 -9.755 -9.701 1.00 96.88 95 CYS A O 1
ATOM 764 N N . TRP A 1 96 ? 4.232 -8.523 -8.126 1.00 97.31 96 TRP A N 1
ATOM 765 C CA . TRP A 1 96 ? 5.402 -8.191 -8.922 1.00 97.31 96 TRP A CA 1
ATOM 766 C C . TRP A 1 96 ? 6.674 -8.468 -8.137 1.00 97.31 96 TRP A C 1
ATOM 768 O O . TRP A 1 96 ? 6.858 -7.922 -7.051 1.00 97.31 96 TRP A O 1
ATOM 778 N N . THR A 1 97 ? 7.540 -9.272 -8.736 1.00 95.50 97 THR A N 1
ATOM 779 C CA . THR A 1 97 ? 8.832 -9.681 -8.204 1.00 95.50 97 THR A CA 1
ATOM 780 C C . THR A 1 97 ? 9.941 -9.060 -9.038 1.00 95.50 97 THR A C 1
ATOM 782 O O . THR A 1 97 ? 9.896 -9.095 -10.273 1.00 95.50 97 THR A O 1
ATOM 785 N N . VAL A 1 98 ? 10.939 -8.490 -8.367 1.00 94.25 98 VAL A N 1
ATOM 786 C CA . VAL A 1 98 ? 12.099 -7.855 -8.996 1.00 94.25 98 VAL A CA 1
ATOM 787 C C . VAL A 1 98 ? 13.377 -8.185 -8.233 1.00 94.25 98 VAL A C 1
ATOM 789 O O . VAL A 1 98 ? 13.387 -8.199 -7.005 1.00 94.25 98 VAL A O 1
ATOM 792 N N . GLU A 1 99 ? 14.466 -8.412 -8.962 1.00 92.06 99 GLU A N 1
ATOM 793 C CA . GLU A 1 99 ? 15.805 -8.465 -8.373 1.00 92.06 99 GLU A CA 1
ATOM 794 C C . GLU A 1 99 ? 16.291 -7.045 -8.054 1.00 92.06 99 GLU A C 1
ATOM 796 O O . GLU A 1 99 ? 16.156 -6.123 -8.866 1.00 92.06 99 GLU A O 1
ATOM 801 N N . GLY A 1 100 ? 16.883 -6.853 -6.882 1.00 90.81 100 GLY A N 1
ATOM 802 C CA . GLY A 1 100 ? 17.337 -5.541 -6.448 1.00 90.81 100 GLY A CA 1
ATOM 803 C C . GLY A 1 100 ? 18.241 -5.585 -5.228 1.00 90.81 100 GLY A C 1
ATOM 804 O O . GLY A 1 100 ? 18.968 -6.541 -4.988 1.00 90.81 100 GLY A O 1
ATOM 805 N N . ASP A 1 101 ? 18.208 -4.504 -4.470 1.00 90.12 101 ASP A N 1
ATOM 806 C CA . ASP A 1 101 ? 18.989 -4.259 -3.268 1.00 90.12 101 ASP A CA 1
ATOM 807 C C . ASP A 1 101 ? 18.217 -3.304 -2.338 1.00 90.12 101 ASP A C 1
ATOM 809 O O . ASP A 1 101 ? 17.060 -2.936 -2.581 1.00 90.12 101 ASP A O 1
ATOM 813 N N . ASP A 1 102 ? 18.855 -2.887 -1.245 1.00 86.94 102 ASP A N 1
ATOM 814 C CA . ASP A 1 102 ? 18.246 -1.982 -0.270 1.00 86.94 102 ASP A CA 1
ATOM 815 C C . ASP A 1 102 ? 17.882 -0.596 -0.844 1.00 86.94 102 ASP A C 1
ATOM 817 O O . ASP A 1 102 ? 17.007 0.074 -0.278 1.00 86.94 102 ASP A O 1
ATOM 821 N N . ASP A 1 103 ? 18.461 -0.166 -1.976 1.00 90.81 103 ASP A N 1
ATOM 822 C CA . ASP A 1 103 ? 18.124 1.121 -2.602 1.00 90.81 103 ASP A CA 1
ATOM 823 C C . ASP A 1 103 ? 16.690 1.120 -3.162 1.00 90.81 103 ASP A C 1
ATOM 825 O O . ASP A 1 103 ? 16.076 2.185 -3.311 1.00 90.81 103 ASP A O 1
ATOM 829 N N . PHE A 1 104 ? 16.085 -0.056 -3.384 1.00 94.06 104 PHE A N 1
ATOM 830 C CA . PHE A 1 104 ? 14.681 -0.162 -3.794 1.00 94.06 104 PHE A CA 1
ATOM 831 C C . PHE A 1 104 ? 13.721 0.497 -2.793 1.00 94.06 104 PHE A C 1
ATOM 833 O O . PHE A 1 104 ? 12.658 0.997 -3.164 1.00 94.06 104 PHE A O 1
ATOM 840 N N . ARG A 1 105 ? 14.110 0.592 -1.517 1.00 93.31 105 ARG A N 1
ATOM 841 C CA . ARG A 1 105 ? 13.321 1.271 -0.477 1.00 93.31 105 ARG A CA 1
ATOM 842 C C . ARG A 1 105 ? 13.077 2.740 -0.799 1.00 93.31 105 ARG A C 1
ATOM 844 O O . ARG A 1 105 ? 11.994 3.245 -0.520 1.00 93.31 105 ARG A O 1
ATOM 851 N N . GLN A 1 106 ? 14.039 3.409 -1.434 1.00 93.50 106 GLN A N 1
ATOM 852 C CA . GLN A 1 106 ? 13.847 4.780 -1.896 1.00 93.50 106 GLN A CA 1
ATOM 853 C C . GLN A 1 106 ? 12.809 4.843 -3.027 1.00 93.50 106 GLN A C 1
ATOM 855 O O . GLN A 1 106 ? 11.965 5.741 -3.042 1.00 93.50 106 GLN A O 1
ATOM 860 N N . ALA A 1 107 ? 12.833 3.878 -3.953 1.00 95.94 107 ALA A N 1
ATOM 861 C CA . ALA A 1 107 ? 11.840 3.798 -5.023 1.00 95.94 107 ALA A CA 1
ATOM 862 C C . ALA A 1 107 ? 10.423 3.572 -4.467 1.00 95.94 107 ALA A C 1
ATOM 864 O O . ALA A 1 107 ? 9.468 4.165 -4.973 1.00 95.94 107 ALA A O 1
ATOM 865 N N . LEU A 1 108 ? 10.288 2.781 -3.397 1.00 96.38 108 LEU A N 1
ATOM 866 C CA . LEU A 1 108 ? 9.024 2.577 -2.685 1.00 96.38 108 LEU A CA 1
ATOM 867 C C . LEU A 1 108 ? 8.516 3.856 -2.010 1.00 96.38 108 LEU A C 1
ATOM 869 O O . LEU A 1 108 ? 7.334 4.176 -2.139 1.00 96.38 108 LEU A O 1
ATOM 873 N N . ASP A 1 109 ? 9.386 4.615 -1.340 1.00 94.75 109 ASP A N 1
ATOM 874 C CA . ASP A 1 109 ? 9.007 5.890 -0.716 1.00 94.75 109 ASP A CA 1
ATOM 875 C C . ASP A 1 109 ? 8.478 6.885 -1.767 1.00 94.75 109 ASP A C 1
ATOM 877 O O . ASP A 1 109 ? 7.421 7.497 -1.583 1.00 94.75 109 ASP A O 1
ATOM 881 N N . GLU A 1 110 ? 9.172 7.013 -2.904 1.00 96.44 110 GLU A N 1
ATOM 882 C CA . GLU A 1 110 ? 8.746 7.868 -4.018 1.00 96.44 110 GLU A CA 1
ATOM 883 C C . GLU A 1 110 ? 7.440 7.372 -4.663 1.00 96.44 110 GLU A C 1
ATOM 885 O O . GLU A 1 110 ? 6.549 8.173 -4.964 1.00 96.44 110 GLU A O 1
ATOM 890 N N . MET A 1 111 ? 7.286 6.057 -4.842 1.00 96.81 111 MET A N 1
ATOM 891 C CA . MET A 1 111 ? 6.052 5.447 -5.345 1.00 96.81 111 MET A CA 1
ATOM 892 C C . MET A 1 111 ? 4.867 5.770 -4.426 1.00 96.81 111 MET A C 1
ATOM 894 O O . MET A 1 111 ? 3.819 6.191 -4.919 1.00 96.81 111 MET A O 1
ATOM 898 N N . CYS A 1 112 ? 5.021 5.620 -3.109 1.00 97.00 112 CYS A N 1
ATOM 899 C CA . CYS A 1 112 ? 3.974 5.925 -2.135 1.00 97.00 112 CYS A CA 1
ATOM 900 C C . CYS A 1 112 ? 3.533 7.389 -2.214 1.00 97.00 112 CYS A C 1
ATOM 902 O O . CYS A 1 112 ? 2.334 7.673 -2.250 1.00 97.00 112 CYS A O 1
ATOM 904 N N . MET A 1 113 ? 4.489 8.321 -2.308 1.00 94.88 113 MET A N 1
ATOM 905 C CA . MET A 1 113 ? 4.177 9.743 -2.484 1.00 94.88 113 MET A CA 1
ATOM 906 C C . MET A 1 113 ? 3.367 9.995 -3.760 1.00 94.88 113 MET A C 1
ATOM 908 O O . MET A 1 113 ? 2.391 10.743 -3.722 1.00 94.88 113 MET A O 1
ATOM 912 N N . ASN A 1 114 ? 3.728 9.348 -4.870 1.00 97.56 114 ASN A N 1
ATOM 913 C CA . ASN A 1 114 ? 3.021 9.508 -6.139 1.00 97.56 114 ASN A CA 1
ATOM 914 C C . ASN A 1 114 ? 1.621 8.872 -6.118 1.00 97.56 114 ASN A C 1
ATOM 916 O O . ASN A 1 114 ? 0.676 9.439 -6.670 1.00 97.56 114 ASN A O 1
ATOM 920 N N . LEU A 1 115 ? 1.473 7.699 -5.494 1.00 98.12 115 LEU A N 1
ATOM 921 C CA . LEU A 1 115 ? 0.205 6.970 -5.426 1.00 98.12 115 LEU A CA 1
ATOM 922 C C . LEU A 1 115 ? -0.858 7.726 -4.625 1.00 98.12 115 LEU A C 1
ATOM 924 O O . LEU A 1 115 ? -2.029 7.680 -5.000 1.00 98.12 115 LEU A O 1
ATOM 928 N N . ASN A 1 116 ? -0.468 8.472 -3.588 1.00 97.06 116 ASN A N 1
ATOM 929 C CA . ASN A 1 116 ? -1.396 9.269 -2.779 1.00 97.06 116 ASN A CA 1
ATOM 930 C C . ASN A 1 116 ? -2.236 10.249 -3.623 1.00 97.06 116 ASN A C 1
ATOM 932 O O . ASN A 1 116 ? -3.422 10.442 -3.361 1.00 97.06 116 ASN A O 1
ATOM 936 N N . GLU A 1 117 ? -1.665 10.825 -4.684 1.00 96.00 117 GLU A N 1
ATOM 937 C CA . GLU A 1 117 ? -2.367 11.785 -5.550 1.00 96.00 117 GLU A CA 1
ATOM 938 C C . GLU A 1 117 ? -3.457 11.127 -6.416 1.00 96.00 117 GLU A C 1
ATOM 940 O O . GLU A 1 117 ? -4.480 11.745 -6.732 1.00 96.00 117 GLU A O 1
ATOM 945 N 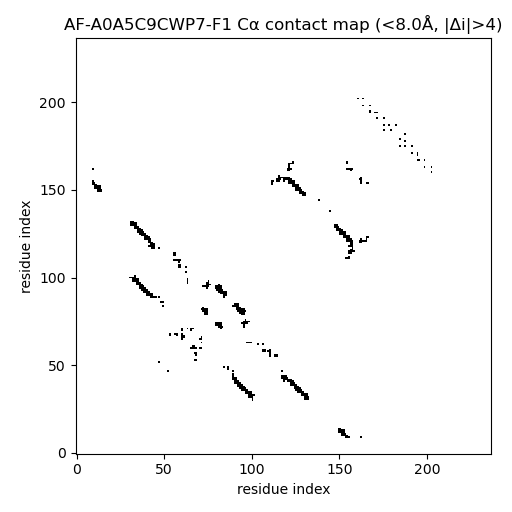N . VAL A 1 118 ? -3.261 9.862 -6.799 1.00 98.00 118 VAL A N 1
ATOM 946 C CA . VAL A 1 118 ? -4.148 9.134 -7.724 1.00 98.00 118 VAL A CA 1
ATOM 947 C C . VAL A 1 118 ? -5.058 8.120 -7.035 1.00 98.00 118 VAL A C 1
ATOM 949 O O . VAL A 1 118 ? -6.035 7.682 -7.645 1.00 98.00 118 VAL A O 1
ATOM 952 N N . ALA A 1 119 ? -4.786 7.783 -5.775 1.00 98.31 119 ALA A N 1
ATOM 953 C CA . ALA A 1 119 ? -5.603 6.885 -4.972 1.00 98.31 119 ALA A CA 1
ATOM 954 C C . ALA A 1 119 ? -6.999 7.474 -4.697 1.00 98.31 119 ALA A C 1
ATOM 956 O O . ALA A 1 119 ? -7.167 8.676 -4.461 1.00 98.31 119 ALA A O 1
ATOM 957 N N . GLN A 1 120 ? -8.013 6.611 -4.735 1.00 98.06 120 GLN A N 1
ATOM 958 C CA . GLN A 1 120 ? -9.408 6.932 -4.426 1.00 98.06 120 GLN A CA 1
ATOM 959 C C . GLN A 1 120 ? -9.749 6.669 -2.956 1.00 98.06 120 GLN A C 1
ATOM 961 O O . GLN A 1 120 ? -10.569 7.387 -2.381 1.00 98.06 120 GLN A O 1
ATOM 966 N N . THR A 1 121 ? -9.129 5.652 -2.362 1.00 97.44 121 THR A N 1
ATOM 967 C CA . THR A 1 121 ? -9.266 5.251 -0.955 1.00 97.44 121 THR A CA 1
ATOM 968 C C . THR A 1 121 ? -7.894 4.893 -0.391 1.00 97.44 121 THR A C 1
ATOM 970 O O . THR A 1 121 ? -6.912 4.846 -1.132 1.00 97.44 121 THR A O 1
ATOM 973 N N . GLY A 1 122 ? -7.812 4.641 0.917 1.00 96.81 122 GLY A N 1
ATOM 974 C CA . GLY A 1 122 ? -6.619 4.026 1.492 1.00 96.81 122 GLY A CA 1
ATOM 975 C C . GLY A 1 122 ? -6.373 2.632 0.903 1.00 96.81 122 GLY A C 1
ATOM 976 O O . GLY A 1 122 ? -7.315 1.961 0.467 1.00 96.81 122 GLY A O 1
ATOM 977 N N . SER A 1 123 ? -5.122 2.185 0.883 1.00 97.94 123 SER A N 1
ATOM 978 C CA . SER A 1 123 ? -4.721 0.837 0.466 1.00 97.94 123 SER A CA 1
ATOM 979 C C . SER A 1 123 ? -3.414 0.431 1.146 1.00 97.94 123 SER A C 1
ATOM 981 O O . SER A 1 123 ? -2.572 1.288 1.423 1.00 97.94 123 SER A O 1
ATOM 983 N N . ALA A 1 124 ? -3.260 -0.866 1.409 1.00 97.12 124 ALA A N 1
ATOM 984 C CA . ALA A 1 124 ? -2.018 -1.461 1.889 1.00 97.12 124 ALA A CA 1
ATOM 985 C C . ALA A 1 124 ? -1.262 -2.107 0.718 1.00 97.12 124 ALA A C 1
ATOM 987 O O . ALA A 1 124 ? -1.873 -2.682 -0.187 1.00 97.12 124 ALA A O 1
ATOM 988 N N . ILE A 1 125 ? 0.059 -1.980 0.738 1.00 97.81 125 ILE A N 1
ATOM 989 C CA . ILE A 1 125 ? 0.990 -2.617 -0.190 1.00 97.81 125 ILE A CA 1
ATOM 990 C C . ILE A 1 125 ? 2.022 -3.339 0.670 1.00 97.81 125 ILE A C 1
ATOM 992 O O . ILE A 1 125 ? 2.718 -2.717 1.470 1.00 97.81 125 ILE A O 1
ATOM 996 N N . GLU A 1 126 ? 2.093 -4.648 0.520 1.00 96.50 126 GLU A N 1
ATOM 997 C CA . GLU A 1 126 ? 3.016 -5.527 1.218 1.00 96.50 126 GLU A CA 1
ATOM 998 C C . GLU A 1 126 ? 4.280 -5.687 0.379 1.00 96.50 126 GLU A C 1
ATOM 1000 O O . GLU A 1 126 ? 4.210 -5.898 -0.836 1.00 96.50 126 GLU A O 1
ATOM 1005 N N . VAL A 1 127 ? 5.435 -5.548 1.025 1.00 95.94 127 VAL A N 1
ATOM 1006 C CA . VAL A 1 127 ? 6.736 -5.715 0.390 1.00 95.94 127 VAL A CA 1
ATOM 1007 C C . VAL A 1 127 ? 7.612 -6.627 1.230 1.00 95.94 127 VAL A C 1
ATOM 1009 O O . VAL A 1 127 ? 7.850 -6.336 2.405 1.00 95.94 127 VAL A O 1
ATOM 1012 N N . THR A 1 128 ? 8.136 -7.678 0.606 1.00 93.00 128 THR A N 1
ATOM 1013 C CA . THR A 1 128 ? 9.090 -8.602 1.229 1.00 93.00 128 THR A CA 1
ATOM 1014 C C . THR A 1 128 ? 10.420 -8.544 0.499 1.00 93.00 128 THR A C 1
ATOM 1016 O O . THR A 1 128 ? 10.450 -8.534 -0.729 1.00 93.00 128 THR A O 1
ATOM 1019 N N . PHE A 1 129 ? 11.512 -8.497 1.255 1.00 91.75 129 PHE A N 1
ATOM 1020 C CA . PHE A 1 129 ? 12.877 -8.534 0.742 1.00 91.75 129 PHE A CA 1
ATOM 1021 C C . PHE A 1 129 ? 13.513 -9.857 1.166 1.00 91.75 129 PHE A C 1
ATOM 1023 O O . PHE A 1 129 ? 13.840 -10.003 2.343 1.00 91.75 129 PHE A O 1
ATOM 1030 N N . TYR A 1 130 ? 13.684 -10.787 0.227 1.00 87.31 130 TYR A N 1
ATOM 1031 C CA . TYR A 1 130 ? 14.386 -12.052 0.444 1.00 87.31 130 TYR A CA 1
ATOM 1032 C C . TYR A 1 130 ? 15.852 -11.924 0.030 1.00 87.31 130 TYR A C 1
ATOM 1034 O O . TYR A 1 130 ? 16.161 -11.323 -0.999 1.00 87.31 130 TYR A O 1
ATOM 1042 N N . ASP A 1 131 ? 16.760 -12.487 0.824 1.00 82.69 131 ASP A N 1
ATOM 1043 C CA . ASP A 1 131 ? 18.177 -12.590 0.460 1.00 82.69 131 ASP A CA 1
ATOM 1044 C C . ASP A 1 131 ? 18.353 -13.764 -0.518 1.00 82.69 131 ASP A C 1
ATOM 1046 O O . ASP A 1 131 ? 18.218 -14.921 -0.124 1.00 82.69 131 ASP A O 1
ATOM 1050 N N . ALA A 1 132 ? 18.602 -13.481 -1.802 1.00 69.31 132 ALA A N 1
ATOM 1051 C CA . ALA A 1 132 ? 18.621 -14.508 -2.850 1.00 69.31 132 ALA A CA 1
ATOM 1052 C C . ALA A 1 132 ? 19.853 -15.432 -2.778 1.00 69.31 132 ALA A C 1
ATOM 1054 O O . ALA A 1 132 ? 19.895 -16.460 -3.453 1.00 69.31 132 ALA A O 1
ATOM 1055 N N . GLU A 1 133 ? 20.862 -15.071 -1.979 1.00 65.75 133 GLU A N 1
ATOM 1056 C CA . GLU A 1 133 ? 22.062 -15.881 -1.737 1.00 65.75 133 GLU A CA 1
ATOM 1057 C C . GLU A 1 133 ? 21.956 -16.736 -0.463 1.00 65.75 133 GLU A C 1
ATOM 1059 O O . GLU A 1 133 ? 22.910 -17.431 -0.117 1.00 65.75 133 GLU A O 1
ATOM 1064 N N . PHE A 1 134 ? 20.821 -16.703 0.245 1.00 62.50 134 PHE A N 1
ATOM 1065 C CA . PHE A 1 134 ? 20.633 -17.510 1.446 1.00 62.50 134 PHE A CA 1
ATOM 1066 C C . PHE A 1 134 ? 20.486 -18.999 1.094 1.00 62.50 134 PHE A C 1
ATOM 1068 O O . PHE A 1 134 ? 19.518 -19.409 0.453 1.00 62.50 134 PHE A O 1
ATOM 1075 N N . ASP A 1 135 ? 21.451 -19.806 1.536 1.00 58.28 135 ASP A N 1
ATOM 1076 C CA . ASP A 1 135 ? 21.407 -21.267 1.471 1.00 58.28 135 ASP A CA 1
ATOM 1077 C C . ASP A 1 135 ? 20.973 -21.825 2.837 1.00 58.28 135 ASP A C 1
ATOM 1079 O O . ASP A 1 135 ? 21.641 -21.601 3.850 1.00 58.28 135 ASP A O 1
ATOM 1083 N N . GLU A 1 136 ? 19.863 -22.573 2.869 1.00 53.22 136 GLU A N 1
ATOM 1084 C CA . GLU A 1 136 ? 19.358 -23.261 4.069 1.00 53.22 136 GLU A CA 1
ATOM 1085 C C . GLU A 1 136 ? 20.416 -24.212 4.680 1.00 53.22 136 GLU A C 1
ATOM 1087 O O . GLU A 1 136 ? 20.365 -24.517 5.873 1.00 53.22 136 GLU A O 1
ATOM 1092 N N . GLU A 1 137 ? 21.412 -24.666 3.904 1.00 53.53 137 GLU A N 1
ATOM 1093 C CA . GLU A 1 137 ? 22.511 -25.513 4.391 1.00 53.53 137 GLU A CA 1
ATOM 1094 C C . GLU A 1 137 ? 23.566 -24.753 5.234 1.00 53.53 137 GLU A C 1
ATOM 1096 O O . GLU A 1 137 ? 24.251 -25.380 6.051 1.00 53.53 137 GLU A O 1
ATOM 1101 N N . GLU A 1 138 ? 23.686 -23.421 5.112 1.00 53.69 138 GLU A N 1
ATOM 1102 C CA . GLU A 1 138 ? 24.609 -22.584 5.913 1.00 53.69 138 GLU A CA 1
ATOM 1103 C C . GLU A 1 138 ? 24.035 -22.166 7.284 1.00 53.69 138 GLU A C 1
ATOM 1105 O O . GLU A 1 138 ? 24.771 -21.694 8.159 1.00 53.69 138 GLU A O 1
ATOM 1110 N N . GLU A 1 139 ? 22.744 -22.421 7.529 1.00 50.91 139 GLU A N 1
ATOM 1111 C CA . GLU A 1 139 ? 22.040 -22.149 8.795 1.00 50.91 139 GLU A CA 1
ATOM 1112 C C . GLU A 1 139 ? 22.677 -22.900 9.994 1.00 50.91 139 GLU A C 1
ATOM 1114 O O . GLU A 1 139 ? 22.546 -22.504 11.154 1.00 50.91 139 GLU A O 1
ATOM 1119 N N . GLY A 1 140 ? 23.436 -23.971 9.721 1.00 48.56 140 GLY A N 1
ATOM 1120 C CA . GLY A 1 140 ? 24.087 -24.817 10.724 1.00 48.56 140 GLY A CA 1
ATOM 1121 C C . GLY A 1 140 ? 25.386 -24.281 11.344 1.00 48.56 140 GLY A C 1
ATOM 1122 O O . GLY A 1 140 ? 25.789 -24.801 12.388 1.00 48.56 140 GLY A O 1
ATOM 1123 N N . ASP A 1 141 ? 26.039 -23.273 10.749 1.00 51.22 141 ASP A N 1
ATOM 1124 C CA . ASP A 1 141 ? 27.395 -22.839 11.151 1.00 51.22 141 ASP A CA 1
ATOM 1125 C C . ASP A 1 141 ? 27.458 -21.443 11.801 1.00 51.22 141 ASP A C 1
ATOM 1127 O O . ASP A 1 141 ? 28.508 -21.056 12.328 1.00 51.22 141 ASP A O 1
ATOM 1131 N N . SER A 1 142 ? 26.346 -20.696 11.860 1.00 47.78 142 SER A N 1
ATOM 1132 C CA . SER A 1 142 ? 26.302 -19.436 12.610 1.00 47.78 142 SER A CA 1
ATOM 1133 C C . SER A 1 142 ? 24.989 -19.251 13.390 1.00 47.78 142 SER A C 1
ATOM 1135 O O . SER A 1 142 ? 23.914 -19.263 12.800 1.00 47.78 142 SER A O 1
ATOM 1137 N N . PRO A 1 143 ? 25.043 -19.033 14.719 1.00 48.19 143 PRO A N 1
ATOM 1138 C CA . PRO A 1 143 ? 23.855 -18.749 15.530 1.00 48.19 143 PRO A CA 1
ATOM 1139 C C . PRO A 1 143 ? 23.225 -17.369 15.250 1.00 48.19 143 PRO A C 1
ATOM 1141 O O . PRO A 1 143 ? 22.230 -17.040 15.885 1.00 48.19 143 PRO A O 1
ATOM 1144 N N . ASP A 1 144 ? 23.794 -16.591 14.318 1.00 50.19 144 ASP A N 1
ATOM 1145 C CA . ASP A 1 144 ? 23.313 -15.273 13.881 1.00 50.19 144 ASP A CA 1
ATOM 1146 C C . ASP A 1 144 ? 22.664 -15.315 12.473 1.00 50.19 144 ASP A C 1
ATOM 1148 O O . ASP A 1 144 ? 22.318 -14.266 11.925 1.00 50.19 144 ASP A O 1
ATOM 1152 N N . ALA A 1 145 ? 22.496 -16.502 11.867 1.00 50.16 145 ALA A N 1
ATOM 1153 C CA . ALA A 1 145 ? 21.795 -16.704 10.590 1.00 50.16 145 ALA A CA 1
ATOM 1154 C C . ALA A 1 145 ? 20.262 -16.686 10.760 1.00 50.16 145 ALA A C 1
ATOM 1156 O O . ALA A 1 145 ? 19.550 -17.530 10.228 1.00 50.16 145 ALA A O 1
ATOM 1157 N N . GLU A 1 146 ? 19.739 -15.737 11.537 1.00 49.44 146 GLU A N 1
ATOM 1158 C CA . GLU A 1 146 ? 18.297 -15.499 11.605 1.00 49.44 146 GLU A CA 1
ATOM 1159 C C . GLU A 1 146 ? 17.797 -15.064 10.220 1.00 49.44 146 GLU A C 1
ATOM 1161 O O . GLU A 1 146 ? 18.412 -14.189 9.604 1.00 49.44 146 GLU A O 1
ATOM 1166 N N . SER A 1 147 ? 16.698 -15.672 9.742 1.00 51.72 147 SER A N 1
ATOM 1167 C CA . SER A 1 147 ? 15.987 -15.301 8.507 1.00 51.72 147 SER A CA 1
ATOM 1168 C C . SER A 1 147 ? 15.966 -13.778 8.352 1.00 51.72 147 SER A C 1
ATOM 1170 O O . SER A 1 147 ? 15.410 -13.043 9.172 1.00 51.72 147 SER A O 1
ATOM 1172 N N . ARG A 1 148 ? 16.669 -13.299 7.321 1.00 59.19 148 ARG A N 1
ATOM 1173 C CA . ARG A 1 148 ? 16.939 -11.872 7.093 1.00 59.19 148 ARG A CA 1
ATOM 1174 C C . ARG A 1 148 ? 15.816 -11.184 6.319 1.00 59.19 148 ARG A C 1
ATOM 1176 O O . ARG A 1 148 ? 16.023 -10.066 5.841 1.00 59.19 148 ARG A O 1
ATOM 1183 N N . ASP A 1 149 ? 14.664 -11.838 6.218 1.00 70.94 149 ASP A N 1
ATOM 1184 C CA . ASP A 1 149 ? 13.531 -11.394 5.425 1.00 70.94 149 ASP A CA 1
ATOM 1185 C C . ASP A 1 149 ? 12.944 -10.126 6.048 1.00 70.94 149 ASP A C 1
ATOM 1187 O O . ASP A 1 149 ? 12.364 -10.141 7.137 1.00 70.94 149 ASP A O 1
ATOM 1191 N N . ASP A 1 150 ? 13.116 -8.990 5.371 1.00 85.94 150 ASP A N 1
ATOM 1192 C CA . ASP A 1 150 ? 12.511 -7.738 5.820 1.00 85.94 150 ASP A CA 1
ATOM 1193 C C . ASP A 1 150 ? 11.120 -7.604 5.207 1.00 85.94 150 ASP A C 1
ATOM 1195 O O . ASP A 1 150 ? 10.974 -7.507 3.987 1.00 85.94 150 ASP A O 1
ATOM 1199 N N . PHE A 1 151 ? 10.102 -7.566 6.065 1.00 88.81 151 PHE A N 1
ATOM 1200 C CA . PHE A 1 151 ? 8.715 -7.369 5.669 1.00 88.81 151 PHE A CA 1
ATOM 1201 C C . PHE A 1 151 ? 8.225 -5.971 6.040 1.00 88.81 151 PHE A C 1
ATOM 1203 O O . PHE A 1 151 ? 8.303 -5.514 7.190 1.00 88.81 151 PHE A O 1
ATOM 1210 N N . VAL A 1 152 ? 7.666 -5.288 5.048 1.00 90.75 152 VAL A N 1
ATOM 1211 C CA . VAL A 1 152 ? 7.195 -3.916 5.166 1.00 90.75 152 VAL A CA 1
ATOM 1212 C C . VAL A 1 152 ? 5.787 -3.812 4.612 1.00 90.75 152 VAL A C 1
ATOM 1214 O O . VAL A 1 152 ? 5.536 -4.165 3.466 1.00 90.75 152 VAL A O 1
ATOM 1217 N N . ILE A 1 153 ? 4.889 -3.217 5.393 1.00 93.81 153 ILE A N 1
ATOM 1218 C CA . ILE A 1 153 ? 3.589 -2.772 4.896 1.00 93.81 153 ILE A CA 1
ATOM 1219 C C . ILE A 1 153 ? 3.648 -1.265 4.675 1.00 93.81 153 ILE A C 1
ATOM 1221 O O . ILE A 1 153 ? 3.908 -0.483 5.599 1.00 93.81 153 ILE A O 1
ATOM 1225 N N . LEU A 1 154 ? 3.395 -0.865 3.436 1.00 96.12 154 LEU A N 1
ATOM 1226 C CA . LEU A 1 154 ? 3.255 0.513 3.002 1.00 96.12 154 LEU A CA 1
ATOM 1227 C C . LEU A 1 154 ? 1.772 0.855 2.904 1.00 96.12 154 LEU A C 1
ATOM 1229 O O . LEU A 1 154 ? 0.981 0.088 2.360 1.00 96.12 154 LEU A O 1
ATOM 1233 N N . PHE A 1 155 ? 1.392 2.029 3.387 1.00 96.81 155 PHE A N 1
ATOM 1234 C CA . PHE A 1 155 ? 0.025 2.517 3.268 1.00 96.81 155 PHE A CA 1
ATOM 1235 C C . PHE A 1 155 ? -0.017 3.750 2.375 1.00 96.81 155 PHE A C 1
ATOM 1237 O O . PHE A 1 155 ? 0.720 4.707 2.598 1.00 96.81 155 PHE A O 1
ATOM 1244 N N . VAL A 1 156 ? -0.908 3.742 1.388 1.00 97.69 156 VAL A N 1
ATOM 1245 C CA . VAL A 1 156 ? -1.141 4.864 0.466 1.00 97.69 156 VAL A CA 1
ATOM 1246 C C . VAL A 1 156 ? -2.602 5.283 0.517 1.00 97.69 156 VAL A C 1
ATOM 1248 O O . VAL A 1 156 ? -3.472 4.482 0.851 1.00 97.69 156 VAL A O 1
ATOM 1251 N N . GLY A 1 157 ? -2.897 6.540 0.206 1.00 97.31 157 GLY A N 1
ATOM 1252 C CA . GLY A 1 157 ? -4.266 7.041 0.180 1.00 97.31 157 GLY A CA 1
ATOM 1253 C C . GLY A 1 157 ? -4.363 8.540 -0.107 1.00 97.31 157 GLY A C 1
ATOM 1254 O O . GLY A 1 157 ? -3.370 9.259 -0.006 1.00 97.31 157 GLY A O 1
ATOM 1255 N N . PRO A 1 158 ? -5.568 9.031 -0.449 1.00 96.00 158 PRO A N 1
ATOM 1256 C CA . PRO A 1 158 ? -5.786 10.420 -0.863 1.00 96.00 158 PRO A CA 1
ATOM 1257 C C . PRO A 1 158 ? -5.564 11.452 0.248 1.00 96.00 158 PRO A C 1
ATOM 1259 O O . PRO A 1 158 ? -5.362 12.633 -0.033 1.00 96.00 158 PRO A O 1
ATOM 1262 N N . ASP A 1 159 ? -5.642 11.028 1.508 1.00 93.06 159 ASP A N 1
ATOM 1263 C CA . ASP A 1 159 ? -5.434 11.862 2.682 1.00 93.06 159 ASP A CA 1
ATOM 1264 C C . ASP A 1 159 ? -5.047 10.995 3.898 1.00 93.06 159 ASP A C 1
ATOM 1266 O O . ASP A 1 159 ? -5.239 9.773 3.882 1.00 93.06 159 ASP A O 1
ATOM 1270 N N . PRO A 1 160 ? -4.517 11.604 4.978 1.00 91.00 160 PRO A N 1
ATOM 1271 C CA . PRO A 1 160 ? -4.113 10.856 6.164 1.00 91.00 160 PRO A CA 1
ATOM 1272 C C . PRO A 1 160 ? -5.248 10.079 6.845 1.00 91.00 160 PRO A C 1
ATOM 1274 O O . PRO A 1 160 ? -4.989 9.026 7.420 1.00 91.00 160 PRO A O 1
ATOM 1277 N N . ALA A 1 161 ? -6.495 10.561 6.784 1.00 90.31 161 ALA A N 1
ATOM 1278 C CA . ALA A 1 161 ? -7.623 9.877 7.417 1.00 90.31 161 ALA A CA 1
ATOM 1279 C C . ALA A 1 161 ? -7.916 8.546 6.709 1.00 90.31 161 ALA A C 1
ATOM 1281 O O . ALA A 1 161 ? -8.091 7.522 7.365 1.00 90.31 161 ALA A O 1
ATOM 1282 N N . SER A 1 162 ? -7.881 8.552 5.374 1.00 93.50 162 SER A N 1
ATOM 1283 C CA . SER A 1 162 ? -8.054 7.362 4.536 1.00 93.50 162 SER A CA 1
ATOM 1284 C C . SER A 1 162 ? -6.974 6.305 4.796 1.00 93.50 162 SER A C 1
ATOM 1286 O O . SER A 1 162 ? -7.267 5.112 4.828 1.00 93.50 162 SER A O 1
ATOM 1288 N N . ILE A 1 163 ? -5.730 6.734 5.018 1.00 93.50 163 ILE A N 1
ATOM 1289 C CA . ILE A 1 163 ? -4.606 5.845 5.347 1.00 93.50 163 ILE A CA 1
ATOM 1290 C C . ILE A 1 163 ? -4.780 5.227 6.733 1.00 93.50 163 ILE A C 1
ATOM 1292 O O . ILE A 1 163 ? -4.680 4.010 6.889 1.00 93.50 163 ILE A O 1
ATOM 1296 N N . MET A 1 164 ? -5.090 6.053 7.735 1.00 92.19 164 MET A N 1
ATOM 1297 C CA . MET A 1 164 ? -5.316 5.580 9.101 1.00 92.19 164 MET A CA 1
ATOM 1298 C C . MET A 1 164 ? -6.492 4.607 9.189 1.00 92.19 164 MET A C 1
ATOM 1300 O O . MET A 1 164 ? -6.447 3.672 9.986 1.00 92.19 164 MET A O 1
ATOM 1304 N N . GLN A 1 165 ? -7.525 4.804 8.367 1.00 93.31 165 GLN A N 1
ATOM 1305 C CA . GLN A 1 165 ? -8.650 3.883 8.287 1.00 93.31 165 GLN A CA 1
ATOM 1306 C C . GLN A 1 165 ? -8.199 2.486 7.839 1.00 93.31 165 GLN A C 1
ATOM 1308 O O . GLN A 1 165 ? -8.524 1.514 8.508 1.00 93.31 165 GLN A O 1
ATOM 1313 N N . VAL A 1 166 ? -7.392 2.373 6.781 1.00 95.00 166 VAL A N 1
ATOM 1314 C CA . VAL A 1 166 ? -6.902 1.061 6.319 1.00 95.00 166 VAL A CA 1
ATOM 1315 C C . VAL A 1 166 ? -5.925 0.429 7.307 1.00 95.00 166 VAL A C 1
ATOM 1317 O O . VAL A 1 166 ? -5.997 -0.773 7.542 1.00 95.00 166 VAL A O 1
ATOM 1320 N N . GLN A 1 167 ? -5.066 1.223 7.951 1.00 94.44 167 GLN A N 1
ATOM 1321 C CA . GLN A 1 167 ? -4.210 0.734 9.039 1.00 94.44 167 GLN A CA 1
ATOM 1322 C C . GLN A 1 167 ? -5.027 0.137 10.190 1.00 94.44 167 GLN A C 1
ATOM 1324 O O . GLN A 1 167 ? -4.668 -0.909 10.732 1.00 94.44 167 GLN A O 1
ATOM 1329 N N . ARG A 1 168 ? -6.126 0.800 10.566 1.00 95.12 168 ARG A N 1
ATOM 1330 C CA . ARG A 1 168 ? -7.055 0.304 11.582 1.00 95.12 168 ARG A CA 1
ATOM 1331 C C . ARG A 1 168 ? -7.719 -0.983 11.119 1.00 95.12 168 ARG A C 1
ATOM 1333 O O . ARG A 1 168 ? -7.730 -1.946 11.876 1.00 95.12 168 ARG A O 1
ATOM 1340 N N . ASP A 1 169 ? -8.288 -0.983 9.920 1.00 95.19 169 ASP A N 1
ATOM 1341 C CA . ASP A 1 169 ? -9.064 -2.109 9.403 1.00 95.19 169 ASP A CA 1
ATOM 1342 C C . ASP A 1 169 ? -8.195 -3.371 9.296 1.00 95.19 169 ASP A C 1
ATOM 1344 O O . ASP A 1 169 ? -8.626 -4.434 9.740 1.00 95.19 169 ASP A O 1
ATOM 1348 N N . LEU A 1 170 ? -6.946 -3.230 8.835 1.00 94.19 170 LEU A N 1
ATOM 1349 C CA . LEU A 1 170 ? -5.963 -4.314 8.789 1.00 94.19 170 LEU A CA 1
ATOM 1350 C C . LEU A 1 170 ? -5.639 -4.837 10.196 1.00 94.19 170 LEU A C 1
ATOM 1352 O O . LEU A 1 170 ? -5.751 -6.033 10.446 1.00 94.19 170 LEU A O 1
ATOM 1356 N N . LEU A 1 171 ? -5.344 -3.953 11.159 1.00 94.56 171 LEU A N 1
ATOM 1357 C CA . LEU A 1 171 ? -5.060 -4.389 12.531 1.00 94.56 171 LEU A CA 1
ATOM 1358 C C . LEU A 1 171 ? -6.266 -5.077 13.185 1.00 94.56 171 LEU A C 1
ATOM 1360 O O . LEU A 1 171 ? -6.107 -6.066 13.898 1.00 94.56 171 LEU A O 1
ATOM 1364 N N . VAL A 1 172 ? -7.472 -4.546 12.974 1.00 95.19 172 VAL A N 1
ATOM 1365 C CA . VAL A 1 172 ? -8.707 -5.153 13.480 1.00 95.19 172 VAL A CA 1
ATOM 1366 C C . VAL A 1 172 ? -8.882 -6.544 12.883 1.00 95.19 172 VAL A C 1
ATOM 1368 O O . VAL A 1 172 ? -9.140 -7.481 13.636 1.00 95.19 172 VAL A O 1
ATOM 1371 N N . GLN A 1 173 ? -8.710 -6.690 11.568 1.00 94.44 173 GLN A N 1
ATOM 1372 C CA . GLN A 1 173 ? -8.799 -7.979 10.891 1.00 94.44 173 GLN A CA 1
ATOM 1373 C C . GLN A 1 173 ? -7.789 -8.982 11.460 1.00 94.44 173 GLN A C 1
ATOM 1375 O O . GLN A 1 173 ? -8.184 -10.102 11.785 1.00 94.44 173 GLN A O 1
ATOM 1380 N N . ASP A 1 174 ? -6.528 -8.591 11.635 1.00 93.81 174 ASP A N 1
ATOM 1381 C CA . ASP A 1 174 ? -5.473 -9.476 12.140 1.00 93.81 174 ASP A CA 1
ATOM 1382 C C . ASP A 1 174 ? -5.735 -9.921 13.580 1.00 93.81 174 ASP A C 1
ATOM 1384 O O . ASP A 1 174 ? -5.666 -11.110 1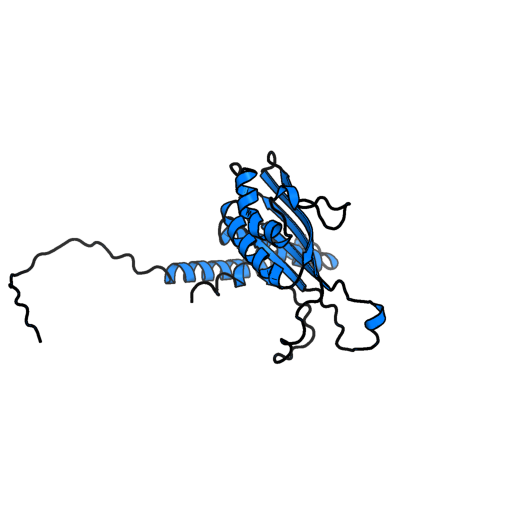3.905 1.00 93.81 174 ASP A O 1
ATOM 1388 N N . VAL A 1 175 ? -6.088 -8.973 14.453 1.00 95.25 175 VAL A N 1
ATOM 1389 C CA . VAL A 1 175 ? -6.382 -9.254 15.862 1.00 95.25 175 VAL A CA 1
ATOM 1390 C C . VAL A 1 175 ? -7.611 -10.149 15.989 1.00 95.25 175 VAL A C 1
ATOM 1392 O O . VAL A 1 175 ? -7.574 -11.128 16.735 1.00 95.25 175 VAL A O 1
ATOM 1395 N N . VAL A 1 176 ? -8.684 -9.856 15.250 1.00 95.25 176 VAL A N 1
ATOM 1396 C CA . VAL A 1 176 ? -9.894 -10.688 15.245 1.00 95.25 176 VAL A CA 1
ATOM 1397 C C . VAL A 1 176 ? -9.567 -12.086 14.728 1.00 95.25 176 VAL A C 1
ATOM 1399 O O . VAL A 1 176 ? -9.849 -13.056 15.425 1.00 95.25 176 VAL A O 1
ATOM 1402 N N . SER A 1 177 ? -8.877 -12.199 13.592 1.00 94.19 177 SER A N 1
ATOM 1403 C CA . SER A 1 177 ? -8.509 -13.491 12.993 1.00 94.19 177 SER A CA 1
ATOM 1404 C C . SER A 1 177 ? -7.655 -14.351 13.931 1.00 94.19 177 SER A C 1
ATOM 1406 O O . SER A 1 177 ? -7.803 -15.574 13.981 1.00 94.19 177 SER A O 1
ATOM 1408 N N . LEU A 1 178 ? -6.756 -13.730 14.700 1.00 95.50 178 LEU A N 1
ATOM 1409 C CA . LEU A 1 178 ? -5.959 -14.428 15.705 1.00 95.50 178 LEU A CA 1
ATOM 1410 C C . LEU A 1 178 ? -6.822 -14.902 16.883 1.00 95.50 178 LEU A C 1
ATOM 1412 O O . LEU A 1 178 ? -6.664 -16.031 17.351 1.00 95.50 178 LEU A O 1
ATOM 1416 N N . MET A 1 179 ? -7.723 -14.049 17.371 1.00 96.75 179 MET A N 1
ATOM 1417 C CA . MET A 1 179 ? -8.541 -14.325 18.553 1.00 96.75 179 MET A CA 1
ATOM 1418 C C . MET A 1 179 ? -9.703 -15.289 18.284 1.00 96.75 179 MET A C 1
ATOM 1420 O O . MET A 1 179 ? -10.042 -16.070 19.173 1.00 96.75 179 MET A O 1
ATOM 1424 N N . GLU A 1 180 ? -10.258 -15.320 17.070 1.00 95.69 180 GLU A N 1
ATOM 1425 C CA . GLU A 1 180 ? -11.318 -16.261 16.659 1.00 95.69 180 GLU A CA 1
ATOM 1426 C C . GLU A 1 180 ? -10.878 -17.734 16.711 1.00 95.69 180 GLU A C 1
ATOM 1428 O O . GLU A 1 180 ? -11.702 -18.646 16.726 1.00 95.69 180 GLU A O 1
ATOM 1433 N N . ARG A 1 181 ? -9.572 -17.999 16.830 1.00 96.00 181 ARG A N 1
ATOM 1434 C CA . ARG A 1 181 ? -9.049 -19.345 17.123 1.00 96.00 181 ARG A CA 1
ATOM 1435 C C . ARG A 1 181 ? -9.439 -19.848 18.518 1.00 96.00 181 ARG A C 1
ATOM 1437 O O . ARG A 1 181 ? -9.350 -21.048 18.777 1.00 96.00 181 ARG A O 1
ATOM 1444 N N . HIS A 1 182 ? -9.830 -18.947 19.421 1.00 96.94 182 HIS A N 1
ATOM 1445 C CA . HIS A 1 182 ? -10.092 -19.235 20.833 1.00 96.94 182 HIS A CA 1
ATOM 1446 C C . HIS A 1 182 ? -11.446 -18.720 21.343 1.00 96.94 182 HIS A C 1
ATOM 1448 O O . HIS A 1 182 ? -11.940 -19.250 22.338 1.00 96.94 182 HIS A O 1
ATOM 1454 N N . PHE A 1 183 ? -12.034 -17.718 20.688 1.00 96.69 183 PHE A N 1
ATOM 1455 C CA . PHE A 1 183 ? -13.273 -17.047 21.096 1.00 96.69 183 PHE A CA 1
ATOM 1456 C C . PHE A 1 183 ? -14.272 -16.981 19.934 1.00 96.69 183 PHE A C 1
ATOM 1458 O O . PHE A 1 183 ? -13.871 -17.074 18.776 1.00 96.69 183 PHE A O 1
ATOM 1465 N N . ASP A 1 184 ? -15.561 -16.790 20.225 1.00 94.62 184 ASP A N 1
ATOM 1466 C CA . ASP A 1 184 ? -16.550 -16.503 19.177 1.00 94.62 184 ASP A CA 1
ATOM 1467 C C . ASP A 1 184 ? -16.401 -15.045 18.708 1.00 94.62 184 ASP A C 1
ATOM 1469 O O . ASP A 1 184 ? -16.229 -14.135 19.524 1.00 94.62 184 ASP A O 1
ATOM 1473 N N . GLY A 1 185 ? -16.490 -14.796 17.398 1.00 89.12 185 GLY A N 1
ATOM 1474 C CA . GLY A 1 185 ? -16.363 -13.449 16.832 1.00 89.12 185 GLY A CA 1
ATOM 1475 C C . GLY A 1 185 ? -17.353 -12.436 17.428 1.00 89.12 185 GLY A C 1
ATOM 1476 O O . GLY A 1 185 ? -17.023 -11.258 17.580 1.00 89.12 185 GLY A O 1
ATOM 1477 N N . ALA A 1 186 ? -18.538 -12.883 17.865 1.00 93.81 186 ALA A N 1
ATOM 1478 C CA . ALA A 1 186 ? -19.524 -12.032 18.532 1.00 93.81 186 ALA A CA 1
ATOM 1479 C C . ALA A 1 186 ? -19.044 -11.487 19.893 1.00 93.81 186 ALA A C 1
ATOM 1481 O O . ALA A 1 186 ? -19.535 -10.451 20.349 1.00 93.81 186 ALA A O 1
ATOM 1482 N N . GLU A 1 187 ? -18.078 -12.145 20.539 1.00 94.75 187 GLU A N 1
ATOM 1483 C CA . GLU A 1 187 ? -17.502 -11.728 21.824 1.00 94.75 187 GLU A CA 1
ATOM 1484 C C . GLU A 1 187 ? -16.385 -10.683 21.652 1.00 94.75 187 GLU A C 1
ATOM 1486 O O . GLU A 1 187 ? -16.045 -9.963 22.595 1.00 94.75 187 GLU A O 1
ATOM 1491 N N . LEU A 1 188 ? -15.838 -10.541 20.441 1.00 96.31 188 LEU A N 1
ATOM 1492 C CA . LEU A 1 188 ? -14.659 -9.713 20.167 1.00 96.31 188 LEU A CA 1
ATOM 1493 C C . LEU A 1 188 ? -14.968 -8.224 19.965 1.00 96.31 188 LEU A C 1
ATOM 1495 O O . LEU A 1 188 ? -14.047 -7.419 19.821 1.00 96.31 188 LEU A O 1
ATOM 1499 N N . GLY A 1 189 ? -16.238 -7.811 20.035 1.00 96.00 189 GLY A N 1
ATOM 1500 C CA . GLY A 1 189 ? -16.628 -6.405 19.871 1.00 96.00 189 GLY A CA 1
ATOM 1501 C C . GLY A 1 189 ? -15.918 -5.447 20.840 1.00 96.00 189 GLY A C 1
ATOM 1502 O O . GLY A 1 189 ? -15.571 -4.329 20.464 1.00 96.00 189 GLY A O 1
ATOM 1503 N N . GLY A 1 190 ? -15.629 -5.893 22.070 1.00 96.44 190 GLY A N 1
ATOM 1504 C CA . GLY A 1 190 ? -14.859 -5.104 23.039 1.00 96.44 190 GLY A CA 1
ATOM 1505 C C . GLY A 1 190 ? -13.393 -4.893 22.638 1.00 96.44 190 GLY A C 1
ATOM 1506 O O . GLY A 1 190 ? -12.829 -3.837 22.921 1.00 96.44 190 GLY A O 1
ATOM 1507 N N . VAL A 1 191 ? -12.788 -5.864 21.946 1.00 96.12 191 VAL A N 1
ATOM 1508 C CA . VAL A 1 191 ? -11.410 -5.777 21.436 1.00 96.12 191 VAL A CA 1
ATOM 1509 C C . VAL A 1 191 ? -11.344 -4.799 20.271 1.00 96.12 191 VAL A C 1
ATOM 1511 O O . VAL A 1 191 ? -10.500 -3.905 20.274 1.00 96.12 191 VAL A O 1
ATOM 1514 N N . VAL A 1 192 ? -12.282 -4.907 19.326 1.00 96.25 192 VAL A N 1
ATOM 1515 C CA . VAL A 1 192 ? -12.403 -3.960 18.208 1.00 96.25 192 VAL A CA 1
ATOM 1516 C C . VAL A 1 192 ? -12.564 -2.534 18.740 1.00 96.25 192 VAL A C 1
ATOM 1518 O O . VAL A 1 192 ? -11.804 -1.649 18.363 1.00 96.25 192 VAL A O 1
ATOM 1521 N N . ALA A 1 193 ? -13.455 -2.320 19.714 1.00 97.00 193 ALA A N 1
ATOM 1522 C CA . ALA A 1 193 ? -13.641 -1.007 20.332 1.00 97.00 193 ALA A CA 1
ATOM 1523 C C . ALA A 1 193 ? -12.365 -0.468 21.011 1.00 97.00 193 ALA A C 1
ATOM 1525 O O . ALA A 1 193 ? -12.124 0.740 21.018 1.00 97.00 193 ALA A O 1
ATOM 1526 N N . ALA A 1 194 ? -11.528 -1.337 21.588 1.00 96.81 194 ALA A N 1
ATOM 1527 C CA . ALA A 1 194 ? -10.250 -0.924 22.161 1.00 96.81 194 ALA A CA 1
ATOM 1528 C C . ALA A 1 194 ? -9.268 -0.441 21.080 1.00 96.81 194 ALA A C 1
ATOM 1530 O O . ALA A 1 194 ? -8.622 0.591 21.269 1.00 96.81 194 ALA A O 1
ATOM 1531 N N . VAL A 1 195 ? -9.200 -1.133 19.937 1.00 94.62 195 VAL A N 1
ATOM 1532 C CA . VAL A 1 195 ? -8.409 -0.695 18.775 1.00 94.62 195 VAL A CA 1
ATOM 1533 C C . VAL A 1 195 ? -8.926 0.647 18.245 1.00 94.62 195 VAL A C 1
ATOM 1535 O O . VAL A 1 195 ? -8.138 1.567 18.026 1.00 94.62 195 VAL A O 1
ATOM 1538 N N . ASP A 1 196 ? -10.243 0.812 18.140 1.00 94.69 196 ASP A N 1
ATOM 1539 C CA . ASP A 1 196 ? -10.884 2.046 17.663 1.00 94.69 196 ASP A CA 1
ATOM 1540 C C . ASP A 1 196 ? -10.508 3.255 18.511 1.00 94.69 196 ASP A C 1
ATOM 1542 O O . ASP A 1 196 ? -10.211 4.330 17.984 1.00 94.69 196 ASP A O 1
ATOM 1546 N N . ASN A 1 197 ? -10.471 3.070 19.829 1.00 96.00 197 ASN A N 1
ATOM 1547 C CA . ASN A 1 197 ? -10.069 4.115 20.759 1.00 96.00 197 ASN A CA 1
ATOM 1548 C C . ASN A 1 197 ? -8.604 4.533 20.549 1.00 96.00 197 ASN A C 1
ATOM 1550 O O . ASN A 1 197 ? -8.310 5.728 20.576 1.00 96.00 197 ASN A O 1
ATOM 1554 N N . LEU A 1 198 ? -7.693 3.585 20.294 1.00 94.88 198 LEU A N 1
ATOM 1555 C CA . LEU A 1 198 ? -6.283 3.890 20.016 1.00 94.88 198 LEU A CA 1
ATOM 1556 C C . LEU A 1 198 ? -6.119 4.684 18.713 1.00 94.88 198 LEU A C 1
ATOM 1558 O O . LEU A 1 198 ? -5.370 5.660 18.6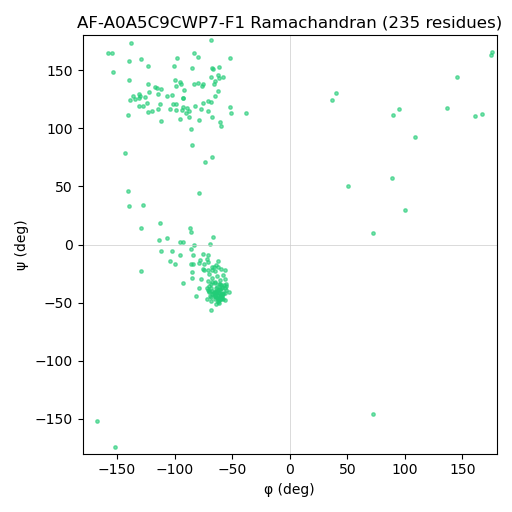72 1.00 94.88 1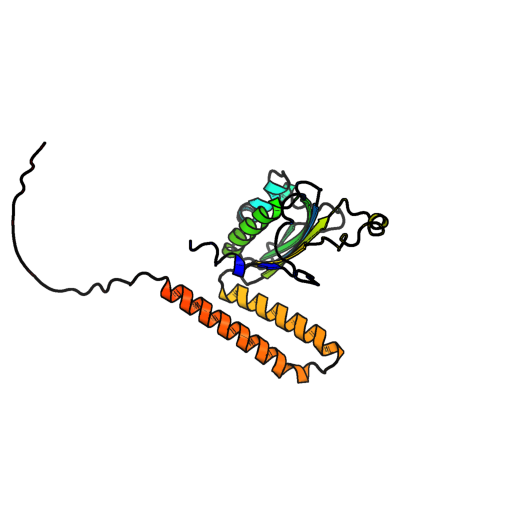98 LEU A O 1
ATOM 1562 N N . PHE A 1 199 ? -6.832 4.298 17.652 1.00 92.25 199 PHE A N 1
ATOM 1563 C CA . PHE A 1 199 ? -6.779 5.015 16.375 1.00 92.25 199 PHE A CA 1
ATOM 1564 C C . PHE A 1 199 ? -7.442 6.390 16.443 1.00 92.25 199 PHE A C 1
ATOM 1566 O O . PHE A 1 199 ? -6.922 7.337 15.854 1.00 92.25 199 PHE A O 1
ATOM 1573 N N . SER A 1 200 ? -8.526 6.527 17.210 1.00 91.44 200 SER A N 1
ATOM 1574 C CA . SER A 1 200 ? -9.176 7.820 17.450 1.00 91.44 200 SER A CA 1
ATOM 1575 C C . SER A 1 200 ? -8.224 8.796 18.148 1.00 91.44 200 SER A C 1
ATOM 1577 O O . SER A 1 200 ? -8.054 9.920 17.686 1.00 91.44 200 SER A O 1
ATOM 1579 N N . GLN A 1 201 ? -7.515 8.343 19.189 1.00 91.94 201 GLN A N 1
ATOM 1580 C CA . GLN A 1 201 ? -6.504 9.157 19.878 1.00 91.94 201 GLN A CA 1
ATOM 1581 C C . GLN A 1 201 ? -5.371 9.581 18.935 1.00 91.94 201 GLN A C 1
ATO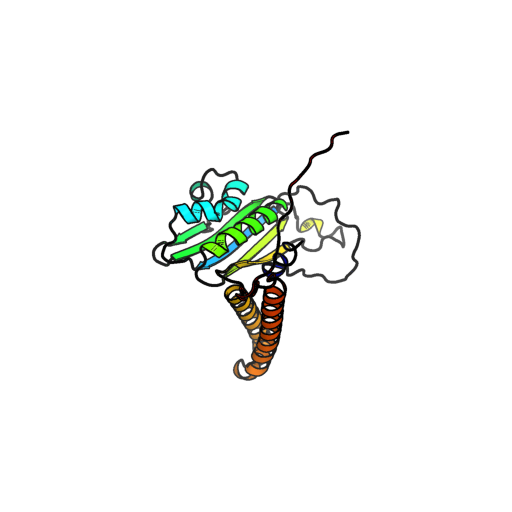M 1583 O O . GLN A 1 201 ? -5.024 10.759 18.874 1.00 91.94 201 GLN A O 1
ATOM 1588 N N . ARG A 1 202 ? -4.836 8.644 18.139 1.00 89.12 202 ARG A N 1
ATOM 1589 C CA . ARG A 1 202 ? -3.804 8.957 17.136 1.00 89.12 202 ARG A CA 1
ATOM 1590 C C . ARG A 1 202 ? -4.283 9.984 16.111 1.00 89.12 202 ARG A C 1
ATOM 1592 O O . ARG A 1 202 ? -3.495 10.822 15.674 1.00 89.12 202 ARG A O 1
ATOM 1599 N N . PHE A 1 203 ? -5.551 9.914 15.711 1.00 86.56 203 PHE A N 1
ATOM 1600 C CA . PHE A 1 203 ? -6.125 10.845 14.745 1.00 86.56 203 PHE A CA 1
ATOM 1601 C C . PHE A 1 203 ? -6.241 12.249 15.340 1.00 86.56 203 PHE A C 1
ATOM 1603 O O . PHE A 1 203 ? -5.830 13.223 14.705 1.00 86.56 203 PHE A O 1
ATOM 1610 N N . ASP A 1 204 ? -6.730 12.352 16.575 1.00 87.81 204 ASP A N 1
ATOM 1611 C CA . ASP A 1 204 ? -6.822 13.621 17.295 1.00 87.81 204 ASP A CA 1
ATOM 1612 C C . ASP A 1 204 ? -5.438 14.269 17.457 1.00 87.81 204 ASP A C 1
ATOM 1614 O O . ASP A 1 204 ? -5.267 15.455 17.157 1.00 87.81 204 ASP A O 1
ATOM 1618 N N . ASP A 1 205 ? -4.425 13.492 17.845 1.00 87.94 205 ASP A N 1
ATOM 1619 C CA . ASP A 1 205 ? -3.039 13.958 17.963 1.00 87.94 205 ASP A CA 1
ATOM 1620 C C . ASP A 1 205 ? -2.492 14.480 16.625 1.00 87.94 205 ASP A C 1
ATOM 1622 O O . ASP A 1 205 ? -1.885 15.559 16.561 1.00 87.94 205 ASP A O 1
ATOM 1626 N N . LEU A 1 206 ? -2.758 13.760 15.531 1.00 81.88 206 LEU A N 1
ATOM 1627 C CA . LEU A 1 206 ? -2.362 14.167 14.187 1.00 81.88 206 LEU A CA 1
ATOM 1628 C C . LEU A 1 206 ? -3.021 15.494 13.791 1.00 81.88 206 LEU A C 1
ATOM 1630 O O . LEU A 1 206 ? -2.329 16.426 13.370 1.00 81.88 206 LEU A O 1
ATOM 1634 N N . VAL A 1 207 ? -4.338 15.615 13.957 1.00 81.50 207 VAL A N 1
ATOM 1635 C CA . VAL A 1 207 ? -5.084 16.839 13.629 1.00 81.50 207 VAL A CA 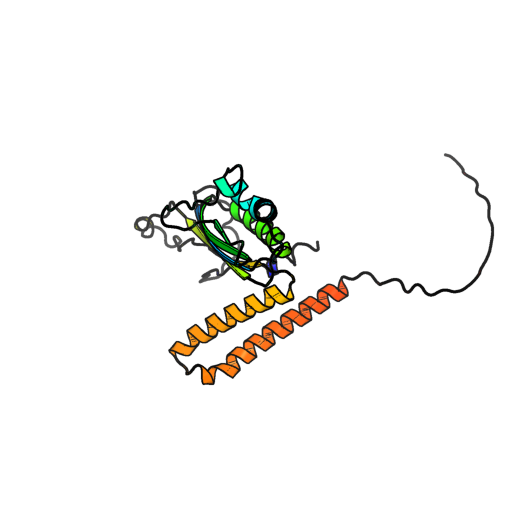1
ATOM 1636 C C . VAL A 1 207 ? -4.582 18.021 14.458 1.00 81.50 207 VAL A C 1
ATOM 1638 O O . VAL A 1 207 ? -4.351 19.102 13.907 1.00 81.50 207 VAL A O 1
ATOM 1641 N N . ASN A 1 208 ? -4.351 17.820 15.754 1.00 80.12 208 ASN A N 1
ATOM 1642 C CA . ASN A 1 208 ? -3.823 18.849 16.647 1.00 80.12 208 ASN A CA 1
ATOM 1643 C C . ASN A 1 208 ? -2.430 19.324 16.204 1.00 80.12 208 ASN A C 1
ATOM 1645 O O . ASN A 1 208 ? -2.169 20.531 16.171 1.00 80.12 208 ASN A O 1
ATOM 1649 N N . SER A 1 209 ? -1.554 18.406 15.784 1.00 78.69 209 SER A N 1
ATOM 1650 C CA . SER A 1 209 ? -0.211 18.745 15.295 1.00 78.69 209 SER A CA 1
ATOM 1651 C C . SER A 1 209 ? -0.241 19.587 14.007 1.00 78.69 209 SER A C 1
ATOM 1653 O O . SER A 1 209 ? 0.486 20.579 13.886 1.00 78.69 209 SER A O 1
ATOM 1655 N N . LEU A 1 210 ? -1.144 19.268 13.073 1.00 76.56 210 LEU A N 1
ATOM 1656 C CA . LEU A 1 210 ? -1.328 20.011 11.822 1.00 76.56 210 LEU A CA 1
ATOM 1657 C C . LEU A 1 210 ? -1.907 21.412 12.061 1.00 76.56 210 LEU A C 1
ATOM 1659 O O . LEU A 1 210 ? -1.578 22.359 11.340 1.00 76.56 210 LEU A O 1
ATOM 1663 N N . GLN A 1 211 ? -2.764 21.562 13.074 1.00 69.94 211 GLN A N 1
ATOM 1664 C CA . GLN A 1 211 ? -3.306 22.860 13.474 1.00 69.94 211 GLN A CA 1
ATOM 1665 C C . GLN A 1 211 ? -2.254 23.738 14.161 1.00 69.94 211 GLN A C 1
ATOM 1667 O O . GLN A 1 211 ? -2.209 24.938 13.883 1.00 69.94 211 GLN A O 1
ATOM 1672 N N . LEU A 1 212 ? -1.368 23.158 14.979 1.00 59.62 212 LEU A N 1
ATOM 1673 C CA . LEU A 1 212 ? -0.246 23.878 15.596 1.00 59.62 212 LEU A CA 1
ATOM 1674 C C . LEU A 1 212 ? 0.774 24.392 14.565 1.00 59.62 212 LEU A C 1
ATOM 1676 O O . LEU A 1 212 ? 1.381 25.441 14.768 1.00 59.62 212 LEU A O 1
ATOM 1680 N N . GLY A 1 213 ? 0.960 23.672 13.455 1.00 56.53 213 GLY A N 1
ATOM 1681 C CA . GLY A 1 213 ? 1.886 24.047 12.383 1.00 56.53 213 GLY A CA 1
ATOM 1682 C C . GLY A 1 213 ? 1.408 25.194 11.483 1.00 56.53 213 GLY A C 1
ATOM 1683 O O . GLY A 1 213 ? 2.177 25.677 10.649 1.00 56.53 213 GLY A O 1
ATOM 1684 N N . LYS A 1 214 ? 0.154 25.650 11.615 1.00 51.59 214 LYS A N 1
ATOM 1685 C CA . LYS A 1 214 ? -0.381 26.754 10.807 1.00 51.59 214 LYS A CA 1
ATOM 1686 C C . LYS A 1 214 ? 0.160 28.089 11.344 1.00 51.59 214 LYS A C 1
ATOM 1688 O O . LYS A 1 214 ? -0.179 28.453 12.470 1.00 51.59 214 LYS A O 1
ATOM 1693 N N . PRO A 1 215 ? 0.951 28.864 10.569 1.00 44.75 215 PRO A N 1
ATOM 1694 C CA . PRO A 1 215 ? 1.347 30.202 10.996 1.00 44.75 215 PRO A CA 1
ATOM 1695 C C . PRO A 1 215 ? 0.086 31.043 11.254 1.00 44.75 215 PRO A C 1
ATOM 1697 O O . PRO A 1 215 ? -0.907 30.859 10.536 1.00 44.75 215 PRO A O 1
ATOM 1700 N N . PRO A 1 216 ? 0.088 31.944 12.258 1.00 55.12 216 PRO A N 1
ATOM 1701 C CA . PRO A 1 216 ? -1.106 32.688 12.633 1.00 55.12 216 PRO A CA 1
ATOM 1702 C C . PRO A 1 216 ? -1.701 33.359 11.398 1.00 55.12 216 PRO A C 1
ATOM 1704 O O . PRO A 1 216 ? -1.044 34.176 10.749 1.00 55.12 216 PRO A O 1
ATOM 1707 N N . ARG A 1 217 ? -2.943 33.002 11.044 1.00 53.31 217 ARG A N 1
ATOM 1708 C CA . ARG A 1 217 ? -3.693 33.734 10.023 1.00 53.31 217 ARG A CA 1
ATOM 1709 C C . ARG A 1 217 ? -3.834 35.160 10.535 1.00 53.31 217 ARG A C 1
ATOM 1711 O O . ARG A 1 217 ? -4.588 35.405 11.473 1.00 53.31 217 ARG A O 1
ATOM 1718 N N . GLY A 1 218 ? -3.061 36.073 9.949 1.00 44.16 218 GLY A N 1
ATOM 1719 C CA . GLY A 1 218 ? -3.131 37.493 10.246 1.00 44.16 218 GLY A CA 1
ATOM 1720 C C . GLY A 1 218 ? -4.576 37.953 10.134 1.00 44.16 218 GLY A C 1
ATOM 1721 O O . GLY A 1 218 ? -5.163 37.931 9.053 1.00 44.16 218 GLY A O 1
ATOM 1722 N N . SER A 1 219 ? -5.149 38.329 11.273 1.00 42.72 219 SER A N 1
ATOM 1723 C CA . SER A 1 219 ? -6.402 39.062 11.338 1.00 42.72 219 SER A CA 1
ATOM 1724 C C . SER A 1 219 ? -6.195 40.374 10.587 1.00 42.72 219 SER A C 1
ATOM 1726 O O . SER A 1 219 ? -5.549 41.296 11.084 1.00 42.72 219 SER A O 1
ATOM 1728 N N . GLY A 1 220 ? -6.693 40.433 9.352 1.00 45.94 220 GLY A N 1
ATOM 1729 C CA . GLY A 1 220 ? -6.883 41.672 8.611 1.00 45.94 220 GLY A CA 1
ATOM 1730 C C . GLY A 1 220 ? -7.975 42.494 9.287 1.00 45.94 220 GLY A C 1
ATOM 1731 O O . GLY A 1 220 ? -9.109 42.525 8.822 1.00 45.94 220 GLY A O 1
ATOM 1732 N N . GLY A 1 221 ? -7.633 43.117 10.414 1.00 39.88 221 GLY A N 1
ATOM 1733 C CA . GLY A 1 221 ? -8.442 44.121 11.088 1.00 39.88 221 GLY A CA 1
ATOM 1734 C C . GLY A 1 221 ? -8.122 45.495 10.516 1.00 39.88 221 GLY A C 1
ATOM 1735 O O . GLY A 1 221 ? -7.001 45.984 10.643 1.00 39.88 221 GLY A O 1
ATOM 1736 N N . GLY A 1 222 ? -9.103 46.108 9.859 1.00 42.69 222 GLY A N 1
ATOM 1737 C CA . GLY A 1 222 ? -9.016 47.493 9.418 1.00 42.69 222 GLY A CA 1
ATOM 1738 C C . GLY A 1 222 ? -8.984 48.483 10.585 1.00 42.69 222 GLY A C 1
ATOM 1739 O O . GLY A 1 222 ? -9.596 48.256 11.625 1.00 42.69 222 GLY A O 1
ATOM 1740 N N . GLY A 1 223 ? -8.330 49.624 10.353 1.00 38.62 223 GLY A N 1
ATOM 1741 C CA . GLY A 1 223 ? -8.555 50.856 11.108 1.00 38.62 223 GLY A CA 1
ATOM 1742 C C . GLY A 1 223 ? -7.292 51.617 11.515 1.00 38.62 223 GLY A C 1
ATOM 1743 O O . GLY A 1 223 ? -6.531 51.152 12.351 1.00 38.62 223 GLY A O 1
ATOM 1744 N N . GLY A 1 224 ? -7.158 52.851 11.013 1.00 37.28 224 GLY A N 1
ATOM 1745 C CA . GLY A 1 224 ? -6.660 53.961 11.835 1.00 37.28 224 GLY A CA 1
ATOM 1746 C C . GLY A 1 224 ? -5.255 54.510 11.561 1.00 37.28 224 GLY A C 1
ATOM 1747 O O . GLY A 1 224 ? -4.288 54.088 12.172 1.00 37.28 224 GLY A O 1
ATOM 1748 N N . MET A 1 225 ? -5.197 55.537 10.706 1.00 40.19 225 MET A N 1
ATOM 1749 C CA . MET A 1 225 ? -4.583 56.859 10.951 1.00 40.19 225 MET A CA 1
ATOM 1750 C C . MET A 1 225 ? -3.289 56.989 11.793 1.00 40.19 225 MET A C 1
ATOM 1752 O O . MET A 1 225 ? -3.304 56.786 13.002 1.00 40.19 225 MET A O 1
ATOM 1756 N N . GLY A 1 226 ? -2.249 57.605 11.205 1.00 35.97 226 GLY A N 1
ATOM 1757 C CA . GLY A 1 226 ? -1.287 58.412 11.975 1.00 35.97 226 GLY A CA 1
ATOM 1758 C C . GLY A 1 226 ? 0.072 58.675 11.315 1.00 35.97 226 GLY A C 1
ATOM 1759 O O . GLY A 1 226 ? 0.867 57.758 11.220 1.00 35.97 226 GLY A O 1
ATOM 1760 N N . HIS A 1 227 ? 0.304 59.943 10.926 1.00 38.78 227 HIS A N 1
ATOM 1761 C CA . HIS A 1 227 ? 1.580 60.696 10.815 1.00 38.78 227 HIS A CA 1
ATOM 1762 C C . HIS A 1 227 ? 2.847 59.998 10.269 1.00 38.78 227 HIS A C 1
ATOM 1764 O O . HIS A 1 227 ? 3.295 58.983 10.765 1.00 38.78 227 HIS A O 1
ATOM 1770 N N . GLY A 1 228 ? 3.588 60.544 9.309 1.00 38.31 228 GLY A N 1
ATOM 1771 C CA . GLY A 1 228 ? 4.089 61.916 9.226 1.00 38.31 228 GLY A CA 1
ATOM 1772 C C . GLY A 1 228 ? 5.470 61.838 8.551 1.00 38.31 228 GLY A C 1
ATOM 1773 O O . GLY A 1 228 ? 6.165 60.835 8.676 1.00 38.31 228 GLY A O 1
ATOM 1774 N N . GLY A 1 229 ? 5.805 62.837 7.734 1.00 42.22 229 GLY A N 1
ATOM 1775 C CA . GLY A 1 229 ? 6.871 62.758 6.732 1.00 42.22 229 GLY A CA 1
ATOM 1776 C C . GLY A 1 229 ? 8.313 62.670 7.241 1.00 42.22 229 GLY A C 1
ATOM 1777 O O . GLY A 1 229 ? 8.607 62.823 8.419 1.00 42.22 229 GLY A O 1
ATOM 1778 N N . GLY A 1 230 ? 9.239 62.509 6.295 1.00 39.00 230 GLY A N 1
ATOM 1779 C CA . GLY A 1 230 ? 10.667 62.644 6.574 1.00 39.00 230 GLY A CA 1
ATOM 1780 C C . GLY A 1 230 ? 11.546 62.122 5.447 1.00 39.00 230 GLY A C 1
ATOM 1781 O O . GLY A 1 230 ? 11.568 60.936 5.155 1.00 39.00 230 GLY A O 1
ATOM 1782 N N . ARG A 1 231 ? 12.248 63.037 4.783 1.00 51.31 231 ARG A N 1
ATOM 1783 C CA . ARG A 1 231 ? 13.154 62.812 3.650 1.00 51.31 231 ARG A CA 1
ATOM 1784 C C . ARG A 1 231 ? 14.417 62.028 4.060 1.00 51.31 231 ARG A C 1
ATOM 1786 O O . ARG A 1 231 ? 14.894 62.173 5.178 1.00 51.31 231 ARG A O 1
ATOM 1793 N N . LYS A 1 232 ? 14.995 61.279 3.105 1.00 47.38 232 LYS A N 1
ATOM 1794 C CA . LYS A 1 232 ? 16.371 60.720 3.144 1.00 47.38 232 LYS A CA 1
ATOM 1795 C C . LYS A 1 232 ? 17.418 61.814 3.466 1.00 47.38 232 LYS A C 1
ATOM 1797 O O . LYS A 1 232 ? 17.170 62.978 3.146 1.00 47.38 232 LYS A O 1
ATOM 1802 N N . PRO A 1 233 ? 18.629 61.445 3.931 1.00 55.88 233 PRO A N 1
ATOM 1803 C CA . PRO A 1 233 ? 19.705 61.268 2.948 1.00 55.88 233 PRO A CA 1
ATOM 1804 C C . PRO A 1 233 ? 20.633 60.063 3.183 1.00 55.88 233 PRO A C 1
ATOM 1806 O O . PRO A 1 233 ? 20.764 59.520 4.274 1.00 55.88 233 PRO A O 1
ATOM 1809 N N . ARG A 1 234 ? 21.273 59.671 2.076 1.00 56.22 234 ARG A N 1
ATOM 1810 C CA . ARG A 1 234 ? 22.382 58.715 1.962 1.00 56.22 234 ARG A CA 1
ATOM 1811 C C . ARG A 1 234 ? 23.636 59.320 2.594 1.00 56.22 234 ARG A C 1
ATOM 1813 O O . ARG A 1 234 ? 23.903 60.487 2.331 1.00 56.22 234 ARG A O 1
ATOM 1820 N N . HIS A 1 235 ? 24.460 58.508 3.249 1.00 41.66 235 HIS A N 1
ATOM 1821 C CA . HIS A 1 235 ? 25.896 58.765 3.324 1.00 41.66 235 HIS A CA 1
ATOM 1822 C C . HIS A 1 235 ? 26.686 57.474 3.094 1.00 41.66 235 HIS A C 1
ATOM 1824 O O . HIS A 1 235 ? 26.417 56.450 3.715 1.00 41.66 235 HIS A O 1
ATOM 1830 N N . LEU A 1 236 ? 27.618 57.573 2.144 1.00 42.16 236 LEU A N 1
ATOM 1831 C CA . LEU A 1 236 ? 28.798 56.727 1.989 1.00 42.16 236 LEU A CA 1
ATOM 1832 C C . LEU A 1 236 ? 29.698 56.864 3.228 1.00 42.16 236 LEU A C 1
ATOM 1834 O O . LEU A 1 236 ? 29.877 57.982 3.723 1.00 42.16 236 LEU A O 1
ATOM 1838 N N . HIS A 1 237 ? 30.320 55.762 3.634 1.00 43.78 237 HIS A N 1
ATOM 1839 C CA . HIS A 1 237 ? 31.759 55.532 3.468 1.00 43.78 237 HIS A CA 1
ATOM 1840 C C . HIS A 1 237 ? 32.003 54.033 3.304 1.00 43.78 237 HIS A C 1
ATOM 1842 O O . HIS A 1 237 ? 31.251 53.259 3.937 1.00 43.78 237 HIS A O 1
#

Mean predicted aligned error: 12.91 Å

Solvent-accessible surface area (backbone atoms only — not comparable to full-atom values): 14041 Å² total; per-residue (Å²): 137,76,64,73,72,56,60,66,74,35,52,50,67,66,73,91,75,83,78,93,80,86,88,89,87,88,83,84,82,90,80,69,56,22,42,33,39,36,38,33,54,40,48,35,34,88,84,68,44,72,68,57,49,38,62,32,47,37,42,52,20,49,69,73,71,33,92,41,47,83,73,42,22,68,22,76,48,86,90,43,82,6,53,42,78,40,80,88,79,23,32,40,39,35,42,31,37,43,79,45,49,80,69,53,57,57,28,49,56,52,26,42,62,39,40,17,78,46,25,61,43,36,27,58,33,43,35,39,36,37,62,68,82,71,54,82,81,60,52,81,80,41,99,77,62,63,85,76,62,48,40,37,39,38,46,30,18,61,44,73,67,38,28,52,49,43,57,48,54,52,51,46,50,53,54,49,62,61,46,49,77,80,44,62,71,87,70,43,58,65,58,50,53,53,52,50,52,54,53,49,52,54,48,52,54,51,54,51,52,60,60,70,70,52,74,81,79,76,79,86,72,85,83,82,89,81,87,79,90,82,82,86,83,89,78,89,132

Sequence (237 aa):
MTGYHQANFYRFTARQDASGIDLIHTMARYNAPLEIHVHGQVALRSNVTFQQLQDVLKPLWKYAGARSLSDATGSFYEDEPGIKFDAQEHLLQMCWTVEGDDDFRQALDEMCMNLNEVAQTGSAIEVTFYDAEFDEEEEGDSPDAESRDDFVILFVGPDPASIMQVQRDLLVQDVVSLMERHFDGAELGGVVAAVDNLFSQRFDDLVNSLQLGKPPRGSGGGGGMGHGGGRKPRHLH

pLDDT: mean 78.47, std 23.46, range [27.94, 98.56]

Nearest PDB structures (foldseek):
  7v21-assembly1_C  TM=4.766E-01  e=9.576E+00  Homo sapiens
  4axd-assembly1_A-2  TM=2.316E-01  e=8.501E+00  Arabidopsis thaliana